Protein AF-A0A4X1V1P3-F1 (afdb_monomer_lite)

Sequence (297 aa):
MSPGDIMPCETSLDLVPSEHPASPPAGAPSKPRPARRPSGRRRLDPSGRPRPMGERRGGGGGGGEGRWSSGGVRPSPLPCKAGPPRHGPGALPGPAVPALPRHLHLRQEERHPLRAAHRGPAQSVAILLYLTRKYKVPDHWYPQDLQACAQVDEYLAWQHTTLRRNCLRALWHKVMLPVFMGELVSPETLGTTLAELDVTLQVLEDKFLQSKAFLAGPHISLADLVAITELMHPVGAGCQVFEGRPKLAAWRQRVEVAIGEVLFQEAHEVILKAKDSQPVDPTLKQKLLPKVLAMIQ

Radius of gyration: 33.38 Å; chains: 1; bounding box: 116×65×91 Å

Secondary structure (DSSP, 8-state):
-------------------PPPPPPP--PPPP--PPP----PPPPTT--PPP----------------------PPPPPPPPPPP-PPS--PPPP-PPP--TTTS--TTTHHHHHHS---THHHHHHHHHHHHHHT--GGGS-SSHHHHHHHHHHHHHGGGTHHHHHHHHHIIIIIIIIII-----HHHHHHHHHHHHHHHHHIIIIIITTSSBTTBSS--HHHHHHHHHHHHHHHTT--TTTT-HHHHHHHHHHHHHH-HHHHHHHHHHHHTGGGPPPPPHHHHHHHHHHHHHHH-

Organism: Sus scrofa (NCBI:txid9823)

Foldseek 3Di:
DDDDDDDDDDDDDDDDDDDDDDDDDDDDDDDDDDDDDPPPDDDDDPVPDDDDDDDDDDYDDDDDDDDDDDDDDDDDDDDDDDDDDDDDDDDDDDPDDPDPPPVPDDDPVRVVVVVVDDPDPVVVVVVQVVCCVPVVPDCQQQHPDPLLNVLLVVLVVVCPPALLLLLLLLLCLLFCQCAALVHHHDPVSNVVSVVSNVVSLVCQDVVQQNPALERSHPDDYNSRVVNLLSLLQNVLSVDPSCPVPPSVVNSNVRSCVNCDVVVVCVSSVCSVCRNVHHYDDPVVSVVCVVVSVVSND

Structure (mmCIF, N/CA/C/O backbone):
data_AF-A0A4X1V1P3-F1
#
_entry.id   AF-A0A4X1V1P3-F1
#
loop_
_atom_site.group_PDB
_atom_site.id
_atom_site.type_symbol
_atom_site.label_atom_id
_atom_site.label_alt_id
_atom_site.label_comp_id
_atom_site.label_asym_id
_atom_site.label_entity_id
_atom_site.label_seq_id
_atom_site.pdbx_PDB_ins_code
_atom_site.Cartn_x
_atom_site.Cartn_y
_atom_site.Cartn_z
_atom_site.occupancy
_atom_site.B_iso_or_equiv
_atom_site.auth_seq_id
_atom_site.auth_comp_id
_atom_site.auth_asym_id
_atom_site.auth_atom_id
_atom_site.pdbx_PDB_model_num
ATOM 1 N N . MET A 1 1 ? 54.448 -28.713 8.714 1.00 35.19 1 MET A N 1
ATOM 2 C CA . MET A 1 1 ? 55.174 -28.444 9.972 1.00 35.19 1 MET A CA 1
ATOM 3 C C . MET A 1 1 ? 54.778 -27.050 10.426 1.00 35.19 1 MET A C 1
ATOM 5 O O . MET A 1 1 ? 54.966 -26.128 9.647 1.00 35.19 1 MET A O 1
ATOM 9 N N . SER A 1 2 ? 54.209 -26.915 11.623 1.00 39.03 2 SER A N 1
ATOM 10 C CA . SER A 1 2 ? 54.288 -25.675 12.428 1.00 39.03 2 SER A CA 1
ATOM 11 C C . SER A 1 2 ? 55.650 -25.692 13.175 1.00 39.03 2 SER A C 1
ATOM 13 O O . SER A 1 2 ? 56.295 -26.749 13.113 1.00 39.03 2 SER A O 1
ATOM 15 N N . PRO A 1 3 ? 56.160 -24.614 13.815 1.00 48.06 3 PRO A N 1
ATOM 16 C CA . PRO A 1 3 ? 55.488 -23.672 14.736 1.00 48.06 3 PRO A CA 1
ATOM 17 C C . PRO A 1 3 ? 55.698 -22.178 14.352 1.00 48.06 3 PRO A C 1
ATOM 19 O O . PRO A 1 3 ? 56.321 -21.894 13.336 1.00 48.06 3 PRO A O 1
ATOM 22 N N . GLY A 1 4 ? 55.201 -21.180 15.095 1.00 32.66 4 GLY A N 1
ATOM 23 C CA . GLY A 1 4 ? 54.331 -21.238 16.279 1.00 32.66 4 GLY A CA 1
ATOM 24 C C . GLY A 1 4 ? 53.993 -19.867 16.879 1.00 32.66 4 GLY A C 1
ATOM 25 O O . GLY A 1 4 ? 54.418 -18.823 16.389 1.00 32.66 4 GLY A O 1
ATOM 26 N N . ASP A 1 5 ? 53.199 -19.933 17.940 1.00 38.44 5 ASP A N 1
ATOM 27 C CA . ASP A 1 5 ? 52.527 -18.866 18.684 1.00 38.44 5 ASP A CA 1
ATOM 28 C C . ASP A 1 5 ? 53.452 -17.992 19.553 1.00 38.44 5 ASP A C 1
ATOM 30 O O . ASP A 1 5 ? 54.395 -18.524 20.132 1.00 38.44 5 ASP A O 1
ATOM 34 N N . ILE A 1 6 ? 53.081 -16.715 19.773 1.00 34.25 6 ILE A N 1
ATOM 35 C CA . ILE A 1 6 ? 53.008 -16.084 21.116 1.00 34.25 6 ILE A CA 1
ATOM 36 C C . ILE A 1 6 ? 51.831 -15.081 21.153 1.00 34.25 6 ILE A C 1
ATOM 38 O O . ILE A 1 6 ? 51.685 -14.242 20.268 1.00 34.25 6 ILE A O 1
ATOM 42 N N . MET A 1 7 ? 51.040 -15.152 22.226 1.00 32.81 7 MET A N 1
ATOM 43 C CA . MET A 1 7 ? 50.017 -14.213 22.727 1.00 32.81 7 MET A CA 1
ATOM 44 C C . MET A 1 7 ? 50.000 -14.358 24.270 1.00 32.81 7 MET A C 1
ATOM 46 O O . MET A 1 7 ? 50.497 -15.383 24.747 1.00 32.81 7 MET A O 1
ATOM 50 N N . PRO A 1 8 ? 49.381 -13.466 25.075 1.00 47.53 8 PRO A N 1
ATOM 51 C CA . PRO A 1 8 ? 48.892 -12.104 24.825 1.00 47.53 8 PRO A CA 1
ATOM 52 C C . PRO A 1 8 ? 49.540 -11.099 25.823 1.00 47.53 8 PRO A C 1
ATOM 54 O O . PRO A 1 8 ? 50.598 -11.368 26.385 1.00 47.53 8 PRO A O 1
ATOM 57 N N . CYS A 1 9 ? 48.885 -9.965 26.105 1.00 27.64 9 CYS A N 1
ATOM 58 C CA . CYS A 1 9 ? 49.055 -9.227 27.364 1.00 27.64 9 CYS A CA 1
ATOM 59 C C . CYS A 1 9 ? 47.676 -8.760 27.873 1.00 27.64 9 CYS A C 1
ATOM 61 O O . CYS A 1 9 ? 46.845 -8.336 27.069 1.00 27.64 9 CYS A O 1
ATOM 63 N N . GLU A 1 10 ? 47.420 -8.875 29.177 1.00 31.86 10 GLU A N 1
ATOM 64 C CA . GLU A 1 10 ? 46.148 -8.508 29.821 1.00 31.86 10 GLU A CA 1
ATOM 65 C C . GLU A 1 10 ? 46.177 -7.091 30.409 1.00 31.86 10 GLU A C 1
ATOM 67 O O . GLU A 1 10 ? 47.216 -6.649 30.897 1.00 31.86 10 GLU A O 1
ATOM 72 N N . THR A 1 11 ? 45.003 -6.457 30.520 1.00 33.66 11 THR A N 1
ATOM 73 C CA . THR A 1 11 ? 44.747 -5.445 31.560 1.00 33.66 11 THR A CA 1
ATOM 74 C C . THR A 1 11 ? 43.336 -5.607 32.120 1.00 33.66 11 THR A C 1
ATOM 76 O O . THR A 1 11 ? 42.369 -5.667 31.364 1.00 33.66 11 THR A O 1
ATOM 79 N N . SER A 1 12 ? 43.233 -5.623 33.449 1.00 30.70 12 SER A N 1
ATOM 80 C CA . SER A 1 12 ? 41.985 -5.563 34.220 1.00 30.70 12 SER A CA 1
ATOM 81 C C . SER A 1 12 ? 41.931 -4.276 35.065 1.00 30.70 12 SER A C 1
ATOM 83 O O . SER A 1 12 ? 42.969 -3.665 35.311 1.00 30.70 12 SER A O 1
ATOM 85 N N . LEU A 1 13 ? 40.776 -3.824 35.563 1.00 30.91 13 LEU A N 1
ATOM 86 C CA . LEU A 1 13 ? 39.444 -4.456 35.514 1.00 30.91 13 LEU A CA 1
ATOM 87 C C . LEU A 1 13 ? 38.483 -3.578 34.651 1.00 30.91 13 LEU A C 1
ATOM 89 O O . LEU A 1 13 ? 38.854 -3.324 33.511 1.00 30.91 13 LEU A O 1
ATOM 93 N N . ASP A 1 14 ? 37.290 -3.078 34.991 1.00 30.56 14 ASP A N 1
ATOM 94 C CA . ASP A 1 14 ? 36.505 -3.104 36.228 1.00 30.56 14 ASP A CA 1
ATOM 95 C C . ASP A 1 14 ? 34.994 -3.265 35.959 1.00 30.56 14 ASP A C 1
ATOM 97 O O . ASP A 1 14 ? 34.517 -3.041 34.845 1.00 30.56 14 ASP A O 1
ATOM 101 N N . LEU A 1 15 ? 34.242 -3.673 36.983 1.00 32.78 15 LEU A N 1
ATOM 102 C CA . LEU A 1 15 ? 32.796 -3.903 36.948 1.00 32.78 15 LEU A CA 1
ATOM 103 C C . LEU A 1 15 ? 32.076 -2.916 37.873 1.00 32.78 15 LEU A C 1
ATOM 105 O O . LEU A 1 15 ? 32.376 -2.835 39.061 1.00 32.78 15 LEU A O 1
ATOM 109 N N . VAL A 1 16 ? 31.047 -2.236 37.359 1.00 36.06 16 VAL A N 1
ATOM 110 C CA . VAL A 1 16 ? 30.112 -1.438 38.172 1.00 36.06 16 VAL A CA 1
ATOM 111 C C . VAL A 1 16 ? 28.711 -2.071 38.087 1.00 36.06 16 VAL A C 1
ATOM 113 O O . VAL A 1 16 ? 28.270 -2.364 36.973 1.00 36.06 16 VAL A O 1
ATOM 116 N N . PRO A 1 17 ? 28.006 -2.337 39.211 1.00 38.22 17 PRO A N 1
ATOM 117 C CA . PRO A 1 17 ? 26.764 -3.118 39.190 1.00 38.22 17 PRO A CA 1
ATOM 118 C C . PRO A 1 17 ? 25.547 -2.400 38.590 1.00 38.22 17 PRO A C 1
ATOM 120 O O . PRO A 1 17 ? 25.455 -1.174 38.585 1.00 38.22 17 PRO A O 1
ATOM 123 N N . SER A 1 18 ? 24.563 -3.196 38.160 1.00 33.44 18 SER A N 1
ATOM 124 C CA . SER A 1 18 ? 23.235 -2.727 37.748 1.00 33.44 18 SER A CA 1
ATOM 125 C C . SER A 1 18 ? 22.277 -2.681 38.945 1.00 33.44 18 SER A C 1
ATOM 127 O O . SER A 1 18 ? 21.944 -3.723 39.508 1.00 33.44 18 SER A O 1
ATOM 129 N N . GLU A 1 19 ? 21.804 -1.487 39.302 1.00 36.47 19 GLU A N 1
ATOM 130 C CA . GLU A 1 19 ? 20.793 -1.261 40.346 1.00 36.47 19 GLU A CA 1
ATOM 131 C C . GLU A 1 19 ? 19.400 -1.088 39.711 1.00 36.47 19 GLU A C 1
ATOM 133 O O . GLU A 1 19 ? 19.124 -0.096 39.033 1.00 36.47 19 GLU A O 1
ATOM 138 N N . HIS A 1 20 ? 18.492 -2.041 39.945 1.00 40.16 20 HIS A N 1
ATOM 139 C CA . HIS A 1 20 ? 17.080 -1.906 39.570 1.00 40.16 20 HIS A CA 1
ATOM 140 C C . HIS A 1 20 ? 16.291 -1.178 40.677 1.00 40.16 20 HIS A C 1
ATOM 142 O O . HIS A 1 20 ? 16.248 -1.678 41.803 1.00 40.16 20 HIS A O 1
ATOM 148 N N .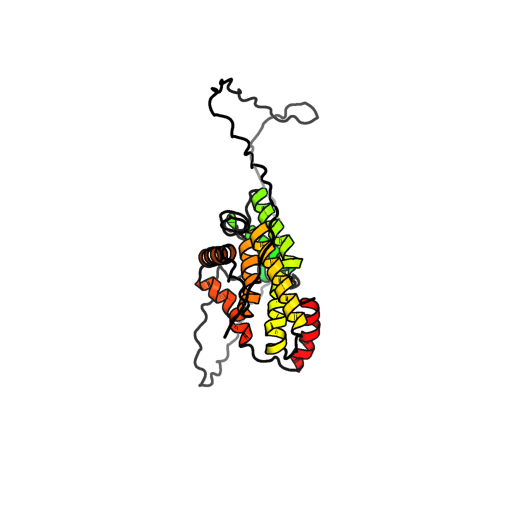 PRO A 1 21 ? 15.570 -0.074 40.390 1.00 42.53 21 PRO A N 1
ATOM 149 C CA . PRO A 1 21 ? 14.648 0.510 41.361 1.00 42.53 21 PRO A CA 1
ATOM 150 C C . PRO A 1 21 ? 13.458 -0.434 41.602 1.00 42.53 21 PRO A C 1
ATOM 152 O O . PRO A 1 21 ? 12.711 -0.773 40.681 1.00 42.53 21 PRO A O 1
ATOM 155 N N . ALA A 1 22 ? 13.283 -0.866 42.852 1.00 40.62 22 ALA A N 1
ATOM 156 C CA . ALA A 1 22 ? 12.237 -1.809 43.240 1.00 40.62 22 ALA A CA 1
ATOM 157 C C . ALA A 1 22 ? 10.816 -1.212 43.149 1.00 40.62 22 ALA A C 1
ATOM 159 O O . ALA A 1 22 ? 10.598 -0.016 43.347 1.00 40.62 22 ALA A O 1
ATOM 160 N N . SER A 1 23 ? 9.825 -2.073 42.898 1.00 40.12 23 SER A N 1
ATOM 161 C CA . SER A 1 23 ? 8.406 -1.687 42.914 1.00 40.12 23 SER A CA 1
ATOM 162 C C . SER A 1 23 ? 7.886 -1.514 44.353 1.00 40.12 23 SER A C 1
ATOM 164 O O . SER A 1 23 ? 8.212 -2.341 45.208 1.00 40.12 23 SER A O 1
ATOM 166 N N . PRO A 1 24 ? 7.050 -0.498 44.645 1.00 54.22 24 PRO A N 1
ATOM 167 C CA . PRO A 1 24 ? 6.480 -0.308 45.978 1.00 54.22 24 PRO A CA 1
ATOM 168 C C . PRO A 1 24 ? 5.422 -1.383 46.310 1.00 54.22 24 PRO A C 1
ATOM 170 O O . PRO A 1 24 ? 4.692 -1.823 45.417 1.00 54.22 24 PRO A O 1
ATOM 173 N N . PRO A 1 25 ? 5.293 -1.798 47.586 1.00 46.31 25 PRO A N 1
ATOM 174 C CA . PRO A 1 25 ? 4.357 -2.844 47.992 1.00 46.31 25 PRO A CA 1
ATOM 175 C C . PRO A 1 25 ? 2.894 -2.377 47.967 1.00 46.31 25 PRO A C 1
ATOM 177 O O . PRO A 1 25 ? 2.575 -1.217 48.235 1.00 46.31 25 PRO A O 1
ATOM 180 N N . ALA A 1 26 ? 1.982 -3.312 47.698 1.00 35.84 26 ALA A N 1
ATOM 181 C CA . ALA A 1 26 ? 0.543 -3.072 47.740 1.00 35.84 26 ALA A CA 1
ATOM 182 C C . ALA A 1 26 ? -0.016 -3.169 49.173 1.00 35.84 26 ALA A C 1
ATOM 184 O O . ALA A 1 26 ? 0.352 -4.075 49.918 1.00 35.84 26 ALA A O 1
ATOM 185 N N . GLY A 1 27 ? -0.975 -2.300 49.526 1.00 37.22 27 GLY A N 1
ATOM 186 C CA . GLY A 1 27 ? -1.812 -2.485 50.721 1.00 37.22 27 GLY A CA 1
ATOM 187 C C . GLY A 1 27 ? -2.077 -1.236 51.565 1.00 37.22 27 GLY A C 1
ATOM 188 O O . GLY A 1 27 ? -1.525 -1.093 52.650 1.00 37.22 27 GLY A O 1
ATOM 189 N N . ALA A 1 28 ? -3.006 -0.378 51.133 1.00 38.41 28 ALA A N 1
ATOM 190 C CA . ALA A 1 28 ? -3.664 0.598 52.008 1.00 38.41 28 ALA A CA 1
ATOM 191 C C . ALA A 1 28 ? -5.157 0.715 51.628 1.00 38.41 28 ALA A C 1
ATOM 193 O O . ALA A 1 28 ? -5.461 0.866 50.442 1.00 38.41 28 ALA A O 1
ATOM 194 N N . PRO A 1 29 ? -6.109 0.615 52.579 1.00 42.75 29 PRO A N 1
ATOM 195 C CA . PRO A 1 29 ? -7.529 0.493 52.253 1.00 42.75 29 PRO A CA 1
ATOM 196 C C . PRO A 1 29 ? -8.168 1.822 51.826 1.00 42.75 29 PRO A C 1
ATOM 198 O O . PRO A 1 29 ? -8.029 2.858 52.482 1.00 42.75 29 PRO A O 1
ATOM 201 N N . SER A 1 30 ? -8.943 1.775 50.744 1.00 39.75 30 SER A N 1
ATOM 202 C CA . SER A 1 30 ? -9.689 2.907 50.196 1.00 39.75 30 SER A CA 1
ATOM 203 C C . SER A 1 30 ? -10.882 3.293 51.084 1.00 39.75 30 SER A C 1
ATOM 205 O O . SER A 1 30 ? -11.830 2.530 51.261 1.00 39.75 30 SER A O 1
ATOM 207 N N . LYS A 1 31 ? -10.870 4.516 51.635 1.00 41.12 31 LYS A N 1
ATOM 208 C CA . LYS A 1 31 ? -11.998 5.065 52.413 1.00 41.12 31 LYS A CA 1
ATOM 209 C C . LYS A 1 31 ? -13.109 5.577 51.476 1.00 41.12 31 LYS A C 1
ATOM 211 O O . LYS A 1 31 ? -12.854 6.520 50.726 1.00 41.12 31 LYS A O 1
ATOM 216 N N . PRO A 1 32 ? -14.345 5.042 51.526 1.00 40.59 32 PRO A N 1
ATOM 217 C CA . PRO A 1 32 ? -15.434 5.490 50.658 1.00 40.59 32 PRO A CA 1
ATOM 218 C C . PRO A 1 32 ? -16.122 6.754 51.199 1.00 40.59 32 PRO A C 1
ATOM 220 O O . PRO A 1 32 ? -16.513 6.808 52.365 1.00 40.59 32 PRO A O 1
ATOM 223 N N . ARG A 1 33 ? -16.325 7.770 50.346 1.00 33.09 33 ARG A N 1
ATOM 224 C CA . ARG A 1 33 ? -17.165 8.955 50.625 1.00 33.09 33 ARG A CA 1
ATOM 225 C C . ARG A 1 33 ? -17.448 9.759 49.343 1.00 33.09 33 ARG A C 1
ATOM 227 O O . ARG A 1 33 ? -16.542 9.927 48.536 1.00 33.09 33 ARG A O 1
ATOM 234 N N . PRO A 1 34 ? -18.620 10.403 49.225 1.00 37.47 34 PRO A N 1
ATOM 235 C CA . PRO A 1 34 ? -19.955 9.817 49.333 1.00 37.47 34 PRO A CA 1
ATOM 236 C C . PRO A 1 34 ? -20.733 9.969 48.004 1.00 37.47 34 PRO A C 1
ATOM 238 O O . PRO A 1 34 ? -20.299 10.666 47.087 1.00 37.47 34 PRO A O 1
ATOM 241 N N . ALA A 1 35 ? -21.909 9.345 47.891 1.00 36.28 35 ALA A N 1
ATOM 242 C CA . ALA A 1 35 ? -22.717 9.393 46.668 1.00 36.28 35 ALA A CA 1
ATOM 243 C C . ALA A 1 35 ? -23.105 10.832 46.259 1.00 36.28 35 ALA A C 1
ATOM 245 O O . ALA A 1 35 ? -23.747 11.563 47.020 1.00 36.28 35 ALA A O 1
ATOM 246 N N . ARG A 1 36 ? -22.765 11.236 45.026 1.00 34.09 36 ARG A N 1
ATOM 247 C CA . ARG A 1 36 ? -23.236 12.503 44.444 1.00 34.09 36 ARG A CA 1
ATOM 248 C C . ARG A 1 36 ? -24.731 12.410 44.126 1.00 34.09 36 ARG A C 1
ATOM 250 O O . ARG A 1 36 ? -25.136 11.636 43.264 1.00 34.09 36 ARG A O 1
ATOM 257 N N . ARG A 1 37 ? -25.542 13.251 44.778 1.00 35.09 37 ARG A N 1
ATOM 258 C CA . ARG A 1 37 ? -26.946 13.482 44.393 1.00 35.09 37 ARG A CA 1
ATOM 259 C C . ARG A 1 37 ? -27.033 14.020 42.949 1.00 35.09 37 ARG A C 1
ATOM 261 O O . ARG A 1 37 ? -26.149 14.783 42.551 1.00 35.09 37 ARG A O 1
ATOM 268 N N . PRO A 1 38 ? -28.096 13.701 42.186 1.00 33.38 38 PRO A N 1
ATOM 269 C CA . PRO A 1 38 ? -28.266 14.179 40.815 1.00 33.38 38 PRO A CA 1
ATOM 270 C C . PRO A 1 38 ? -28.576 15.685 40.777 1.00 33.38 38 PRO A C 1
ATOM 272 O O . PRO A 1 38 ? -29.718 16.116 40.937 1.00 33.38 38 PRO A O 1
ATOM 275 N N . SER A 1 39 ? -27.555 16.511 40.548 1.00 38.19 39 SER A N 1
ATOM 276 C CA . SER A 1 39 ? -27.691 17.963 40.395 1.00 38.19 39 SER A CA 1
ATOM 277 C C . SER A 1 39 ? -28.115 18.339 38.970 1.00 38.19 39 SER A C 1
ATOM 279 O O . SER A 1 39 ? -27.301 18.727 38.133 1.00 38.19 39 SER A O 1
ATOM 281 N N . GLY A 1 40 ? -29.419 18.242 38.696 1.00 37.81 40 GLY A N 1
ATOM 282 C CA . GLY A 1 40 ? -30.033 18.580 37.407 1.00 37.81 40 GLY A CA 1
ATOM 283 C C . GLY A 1 40 ? -29.921 20.062 37.017 1.00 37.81 40 GLY A C 1
ATOM 284 O O . GLY A 1 40 ? -30.901 20.803 37.078 1.00 37.81 40 GLY A O 1
ATOM 285 N N . ARG A 1 41 ? -28.740 20.505 36.572 1.00 39.19 41 ARG A N 1
ATOM 286 C CA . ARG A 1 41 ? -28.529 21.839 35.992 1.00 39.19 41 ARG A CA 1
ATOM 287 C C . ARG A 1 41 ? -29.028 21.884 34.547 1.00 39.19 41 ARG A C 1
ATOM 289 O O . ARG A 1 41 ? -28.301 21.545 33.615 1.00 39.19 41 ARG A O 1
ATOM 296 N N . ARG A 1 42 ? -30.258 22.371 34.355 1.00 41.53 42 ARG A N 1
ATOM 297 C CA . ARG A 1 42 ? -30.706 22.879 33.048 1.00 41.53 42 ARG A CA 1
ATOM 298 C C . ARG A 1 42 ? -29.773 24.025 32.635 1.00 41.53 42 ARG A C 1
ATOM 300 O O . ARG A 1 42 ? -29.491 24.899 33.453 1.00 41.53 42 ARG A O 1
ATOM 307 N N . ARG A 1 43 ? -29.289 24.027 31.389 1.00 39.47 43 ARG A N 1
ATOM 308 C CA . ARG A 1 43 ? -28.540 25.173 30.847 1.00 39.47 43 ARG A CA 1
ATOM 309 C C . ARG A 1 43 ? -29.504 26.352 30.701 1.00 39.47 43 ARG A C 1
ATOM 311 O O . ARG A 1 43 ? -30.567 26.190 30.105 1.00 39.47 43 ARG A O 1
ATOM 318 N N . LEU A 1 44 ? -29.137 27.500 31.262 1.00 39.84 44 LEU A N 1
ATOM 319 C CA . LEU A 1 44 ? -29.851 28.756 31.058 1.00 39.84 44 LEU A CA 1
ATOM 320 C C . LEU A 1 44 ? -29.249 29.511 29.870 1.00 39.84 44 LEU A C 1
ATOM 322 O O . LEU A 1 44 ? -28.058 29.414 29.583 1.00 39.84 44 LEU A O 1
ATOM 326 N N . ASP A 1 45 ? -30.123 30.242 29.196 1.00 48.03 45 ASP A N 1
ATOM 327 C CA . ASP A 1 45 ? -29.828 31.217 28.152 1.00 48.03 45 ASP A CA 1
ATOM 328 C C . ASP A 1 45 ? -29.179 32.469 28.796 1.00 48.03 45 ASP A C 1
ATOM 330 O O . ASP A 1 45 ? -29.568 32.805 29.922 1.00 48.03 45 ASP A O 1
ATOM 334 N N . PRO A 1 46 ? -28.215 33.170 28.159 1.00 43.28 46 PRO A N 1
ATOM 335 C CA . PRO A 1 46 ? -27.534 34.338 28.747 1.00 43.28 46 PRO A CA 1
ATOM 336 C C . PRO A 1 46 ? -28.457 35.509 29.146 1.00 43.28 46 PRO A C 1
ATOM 338 O O . PRO A 1 46 ? -28.014 36.426 29.830 1.00 43.28 46 PRO A O 1
ATOM 341 N N . SER A 1 47 ? -29.740 35.465 28.775 1.00 62.53 47 SER A N 1
ATOM 342 C CA . SER A 1 47 ? -30.796 36.396 29.203 1.00 62.53 47 SER A CA 1
ATOM 343 C C . SER A 1 47 ? -31.491 36.043 30.540 1.00 62.53 47 SER A C 1
ATOM 345 O O . SER A 1 47 ? -32.334 36.802 31.021 1.00 62.53 47 SER A O 1
ATOM 347 N N . GLY A 1 48 ? -31.156 34.909 31.170 1.00 48.84 48 GLY A N 1
ATOM 348 C CA . GLY A 1 48 ? -31.474 34.630 32.580 1.00 48.84 48 GLY A CA 1
ATOM 349 C C . GLY A 1 48 ? -32.929 34.278 32.933 1.00 48.84 48 GLY A C 1
ATOM 350 O O . GLY A 1 48 ? -33.256 34.232 34.118 1.00 48.84 48 GLY A O 1
ATOM 351 N N . ARG A 1 49 ? -33.814 34.004 31.960 1.00 48.56 49 ARG A N 1
ATOM 352 C CA . ARG A 1 49 ? -35.225 33.626 32.213 1.00 48.56 49 ARG A CA 1
ATOM 353 C C . ARG A 1 49 ? -35.536 32.156 31.865 1.00 48.56 49 ARG A C 1
ATOM 355 O O . ARG A 1 49 ? -34.966 31.628 30.908 1.00 48.56 49 ARG A O 1
ATOM 362 N N . PRO A 1 50 ? -36.453 31.474 32.586 1.00 39.47 50 PRO A N 1
ATOM 363 C CA . PRO A 1 50 ? -36.922 30.139 32.206 1.00 39.47 50 PRO A CA 1
ATOM 364 C C . PRO A 1 50 ? -37.754 30.176 30.916 1.00 39.47 50 PRO A C 1
ATOM 366 O O . PRO A 1 50 ? -38.604 31.051 30.754 1.00 39.47 50 PRO A O 1
ATOM 369 N N . ARG A 1 51 ? -37.569 29.195 30.022 1.00 36.62 51 ARG A N 1
ATOM 370 C CA . ARG A 1 51 ? -38.463 28.990 28.866 1.00 36.62 51 ARG A CA 1
ATOM 371 C C . ARG A 1 51 ? -39.698 28.170 29.293 1.00 36.62 51 ARG A C 1
ATOM 373 O O . ARG A 1 51 ? -39.505 27.149 29.959 1.00 36.62 51 ARG A O 1
ATOM 380 N N . PRO A 1 52 ? -40.933 28.568 28.927 1.00 42.59 52 PRO A N 1
ATOM 381 C CA . PRO A 1 52 ? -42.136 27.776 29.189 1.00 42.59 52 PRO A CA 1
ATOM 382 C C . PRO A 1 52 ? -42.176 26.499 28.330 1.00 42.59 52 PRO A C 1
ATOM 384 O O . PRO A 1 52 ? -41.475 26.392 27.323 1.00 42.59 52 PRO A O 1
ATOM 387 N N . MET A 1 53 ? -43.006 25.531 28.730 1.00 35.31 53 MET A N 1
ATOM 388 C CA . MET A 1 53 ? -43.230 24.271 28.012 1.00 35.31 53 MET A CA 1
ATOM 389 C C . MET A 1 53 ? -44.699 24.169 27.582 1.00 35.31 53 MET A C 1
ATOM 391 O O . MET A 1 53 ? -45.587 24.262 28.420 1.00 35.31 53 MET A O 1
ATOM 395 N N . GLY A 1 54 ? -44.924 23.943 26.288 1.00 33.31 54 GLY A N 1
ATOM 396 C CA . GLY A 1 54 ? -46.231 23.782 25.646 1.00 33.31 54 GLY A CA 1
ATOM 397 C C . GLY A 1 54 ? -46.098 24.047 24.137 1.00 33.31 54 GLY A C 1
ATOM 398 O O . GLY A 1 54 ? -45.158 24.720 23.724 1.00 33.31 54 GLY A O 1
ATOM 399 N N . GLU A 1 55 ? -46.946 23.522 23.256 1.00 32.91 55 GLU A N 1
ATOM 400 C CA . GLU A 1 55 ? -47.985 22.501 23.447 1.00 32.91 55 GLU A CA 1
ATOM 401 C C . GLU A 1 55 ? -48.283 21.816 22.092 1.00 32.91 55 GLU A C 1
ATOM 403 O O . GLU A 1 55 ? -47.875 22.313 21.041 1.00 32.91 55 GLU A O 1
ATOM 408 N N . ARG A 1 56 ? -48.984 20.672 22.077 1.00 37.78 56 ARG A N 1
ATOM 409 C CA . ARG A 1 56 ? -49.418 20.017 20.824 1.00 37.78 56 ARG A CA 1
ATOM 410 C C . ARG A 1 56 ? -50.821 20.481 20.421 1.00 37.78 56 ARG A C 1
ATOM 412 O O . ARG A 1 56 ? -51.773 20.122 21.102 1.00 37.78 56 ARG A O 1
ATOM 419 N N . ARG A 1 57 ? -50.952 21.128 19.258 1.00 32.53 57 ARG A N 1
ATOM 420 C CA . ARG A 1 57 ? -52.169 21.251 18.415 1.00 32.53 57 ARG A CA 1
ATOM 421 C C . ARG A 1 57 ? -51.732 21.617 16.980 1.00 32.53 57 ARG A C 1
ATOM 423 O O . ARG A 1 57 ? -50.665 22.193 16.819 1.00 32.53 57 ARG A O 1
ATOM 430 N N . GLY A 1 58 ? -52.466 21.305 15.909 1.00 28.86 58 GLY A N 1
ATOM 431 C CA . GLY A 1 58 ? -53.677 20.478 15.815 1.00 28.86 58 GLY A CA 1
ATOM 432 C C . GLY A 1 58 ? -54.747 21.102 14.910 1.00 28.86 58 GLY A C 1
ATOM 433 O O . GLY A 1 58 ? -55.508 21.935 15.387 1.00 28.86 58 GLY A O 1
ATOM 434 N N . GLY A 1 59 ? -54.831 20.656 13.649 1.00 28.16 59 GLY A N 1
ATOM 435 C CA . GLY A 1 59 ? -55.758 21.179 12.626 1.00 28.16 59 GLY A CA 1
ATOM 436 C C . GLY A 1 59 ? -55.231 22.421 11.879 1.00 28.16 59 GLY A C 1
ATOM 437 O O . GLY A 1 59 ? -54.302 23.068 12.350 1.00 28.16 59 GLY A O 1
ATOM 438 N N . GLY A 1 60 ? -55.759 22.777 10.701 1.00 26.77 60 GLY A N 1
ATOM 439 C CA . GLY A 1 60 ? -56.733 22.047 9.873 1.00 26.77 60 GLY A CA 1
ATOM 440 C C . GLY A 1 60 ? -57.386 22.928 8.790 1.00 26.77 60 GLY A C 1
ATOM 441 O O . GLY A 1 60 ? -57.701 24.080 9.059 1.00 26.77 60 GLY A O 1
ATOM 442 N N . GLY A 1 61 ? -57.627 22.367 7.595 1.00 27.30 61 GLY A N 1
ATOM 443 C CA . GLY A 1 61 ? -58.269 23.049 6.452 1.00 27.30 61 GLY A CA 1
ATOM 444 C C . GLY A 1 61 ? -57.354 24.015 5.666 1.00 27.30 61 GLY A C 1
ATOM 445 O O . GLY A 1 61 ? -56.334 24.458 6.178 1.00 27.30 61 GLY A O 1
ATOM 446 N N . GLY A 1 62 ? -57.649 24.351 4.403 1.00 27.58 62 GLY A N 1
ATOM 447 C CA . GLY A 1 62 ? -58.643 23.742 3.505 1.00 27.58 62 GLY A CA 1
ATOM 448 C C . GLY A 1 62 ? -59.008 24.604 2.281 1.00 27.58 62 GLY A C 1
ATOM 449 O O . GLY A 1 62 ? -59.136 25.814 2.409 1.00 27.58 62 GLY A O 1
ATOM 450 N N . GLY A 1 63 ? -59.267 23.954 1.137 1.00 26.70 63 GLY A N 1
ATOM 451 C CA . GLY A 1 63 ? -60.018 24.516 -0.004 1.00 26.70 63 GLY A CA 1
ATOM 452 C C . GLY A 1 63 ? -59.256 25.416 -0.993 1.00 26.70 63 GLY A C 1
ATOM 453 O O . GLY A 1 63 ? -58.269 26.053 -0.642 1.00 26.70 63 GLY A O 1
ATOM 454 N N . GLY A 1 64 ? -59.747 25.470 -2.240 1.00 29.33 64 GLY A N 1
ATOM 455 C CA . GLY A 1 64 ? -59.251 26.358 -3.305 1.00 29.33 64 GLY A CA 1
ATOM 456 C C . GLY A 1 64 ? -59.039 25.650 -4.649 1.00 29.33 64 GLY A C 1
ATOM 457 O O . GLY A 1 64 ? -57.949 25.158 -4.927 1.00 29.33 64 GLY A O 1
ATOM 458 N N . GLU A 1 65 ? -60.073 25.588 -5.492 1.00 29.30 65 GLU A N 1
ATOM 459 C CA . GLU A 1 65 ? -59.973 25.030 -6.851 1.00 29.30 65 GLU A CA 1
ATOM 460 C C . GLU A 1 65 ? -59.355 26.020 -7.855 1.00 29.30 65 GLU A C 1
ATOM 462 O O . GLU A 1 65 ? -59.484 27.234 -7.719 1.00 29.30 65 GLU A O 1
ATOM 467 N N . GLY A 1 66 ? -58.727 25.491 -8.912 1.00 29.41 66 GLY A N 1
ATOM 468 C CA . GLY A 1 66 ? -58.057 26.277 -9.957 1.00 29.41 66 GLY A CA 1
ATOM 469 C C . GLY A 1 66 ? -58.071 25.588 -11.324 1.00 29.41 66 GLY A C 1
ATOM 470 O O . GLY A 1 66 ? -57.022 25.351 -11.918 1.00 29.41 66 GLY A O 1
ATOM 471 N N . ARG A 1 67 ? -59.257 25.203 -11.812 1.00 28.39 67 ARG A N 1
ATOM 472 C CA . ARG A 1 67 ? -59.422 24.499 -13.095 1.00 28.39 67 ARG A CA 1
ATOM 473 C C . ARG A 1 67 ? -59.107 25.410 -14.286 1.00 28.39 67 ARG A C 1
ATOM 475 O O . ARG A 1 67 ? -59.867 26.329 -14.567 1.00 28.39 67 ARG A O 1
ATOM 482 N N . TRP A 1 68 ? -58.111 25.027 -15.081 1.00 29.19 68 TRP A N 1
ATOM 483 C CA . TRP A 1 68 ? -58.061 25.327 -16.516 1.00 29.19 68 TRP A CA 1
ATOM 484 C C . TRP A 1 68 ? -57.864 24.030 -17.299 1.00 29.19 68 TRP A C 1
ATOM 486 O O . TRP A 1 68 ? -57.180 23.112 -16.847 1.00 29.19 68 TRP A O 1
ATOM 496 N N . SER A 1 69 ? -58.519 23.913 -18.452 1.00 29.27 69 SER A N 1
ATOM 497 C CA . SER A 1 69 ? -58.487 22.705 -19.279 1.00 29.27 69 SER A CA 1
ATOM 498 C C . SER A 1 69 ? -58.401 23.078 -20.752 1.00 29.27 69 SER A C 1
ATOM 500 O O . SER A 1 69 ? -59.280 23.756 -21.274 1.00 29.27 69 SER A O 1
ATOM 502 N N . SER A 1 70 ? -57.371 22.585 -21.430 1.00 32.84 70 SER A N 1
ATOM 503 C CA . SER A 1 70 ? -57.262 22.572 -22.887 1.00 32.84 70 SER A CA 1
ATOM 504 C C . SER A 1 70 ? -56.546 21.285 -23.306 1.00 32.84 70 SER A C 1
ATOM 506 O O . SER A 1 70 ? -55.564 20.869 -22.692 1.00 32.84 70 SER A O 1
ATOM 508 N N . GLY A 1 71 ? -57.123 20.575 -24.278 1.00 29.19 71 GLY A N 1
ATOM 509 C CA . GLY A 1 71 ? -56.709 19.217 -24.633 1.00 29.19 71 GLY A CA 1
ATOM 510 C C . GLY A 1 71 ? -55.513 19.168 -25.584 1.00 29.19 71 GLY A C 1
ATOM 511 O O . GLY A 1 71 ? -55.306 20.068 -26.392 1.00 29.19 71 GLY A O 1
ATOM 512 N N . GLY A 1 72 ? -54.762 18.066 -25.531 1.00 29.39 72 GLY A N 1
ATOM 513 C CA . GLY A 1 72 ? -53.651 17.792 -26.442 1.00 29.39 72 GLY A CA 1
ATOM 514 C C . GLY A 1 72 ? -53.362 16.297 -26.523 1.00 29.39 72 GLY A C 1
ATOM 515 O O . GLY A 1 72 ? -52.514 15.787 -25.793 1.00 29.39 72 GLY A O 1
ATOM 516 N N . VAL A 1 73 ? -54.085 15.587 -27.393 1.00 35.94 73 VAL A N 1
ATOM 517 C CA . VAL A 1 73 ? -53.885 14.147 -27.621 1.00 35.94 73 VAL A CA 1
ATOM 518 C C . VAL A 1 73 ? -52.478 13.910 -28.177 1.00 35.94 73 VAL A C 1
ATOM 520 O O . VAL A 1 73 ? -52.099 14.504 -29.185 1.00 35.94 73 VAL A O 1
ATOM 523 N N . ARG A 1 74 ? -51.706 13.018 -27.545 1.00 34.28 74 ARG A N 1
ATOM 524 C CA . ARG A 1 74 ? -50.431 12.512 -28.076 1.00 34.28 74 ARG A CA 1
ATOM 525 C C . ARG A 1 74 ? -50.562 11.014 -28.380 1.00 34.28 74 ARG A C 1
ATOM 527 O O . ARG A 1 74 ? -51.084 10.293 -27.531 1.00 34.28 74 ARG A O 1
ATOM 534 N N . PRO A 1 75 ? -50.125 10.541 -29.560 1.00 36.91 75 PRO A N 1
ATOM 535 C CA . PRO A 1 75 ? -50.295 9.148 -29.961 1.00 36.91 75 PRO A CA 1
ATOM 536 C C . PRO A 1 75 ? -49.309 8.210 -29.253 1.00 36.91 75 PRO A C 1
ATOM 538 O O . PRO A 1 75 ? -48.166 8.578 -28.972 1.00 36.91 75 PRO A O 1
ATOM 541 N N . SER A 1 76 ? -49.743 6.971 -29.022 1.00 35.91 76 SER A N 1
ATOM 542 C CA . SER A 1 76 ? -48.892 5.877 -28.543 1.00 35.91 76 SER A CA 1
ATOM 543 C C . SER A 1 76 ? -47.833 5.489 -29.591 1.00 35.91 76 SER A C 1
ATOM 545 O O . SER A 1 76 ? -48.135 5.500 -30.787 1.00 35.91 76 SER A O 1
ATOM 547 N N . PRO A 1 77 ? -46.606 5.109 -29.185 1.00 38.25 77 PRO A N 1
ATOM 548 C CA . PRO A 1 77 ? -45.551 4.729 -30.121 1.00 38.25 77 PRO A CA 1
ATOM 549 C C . PRO A 1 77 ? -45.814 3.362 -30.774 1.00 38.25 77 PRO A C 1
ATOM 551 O O . PRO A 1 77 ? -46.205 2.402 -30.110 1.00 38.25 77 PRO A O 1
ATOM 554 N N . LEU A 1 78 ? -45.539 3.266 -32.077 1.00 39.41 78 LEU A N 1
ATOM 555 C CA . LEU A 1 78 ? -45.539 2.003 -32.822 1.00 39.41 78 LEU A CA 1
ATOM 556 C C . LEU A 1 78 ? -44.305 1.147 -32.461 1.00 39.41 78 LEU A C 1
ATOM 558 O O . LEU A 1 78 ? -43.231 1.701 -32.214 1.00 39.41 78 LEU A O 1
ATOM 562 N N . PRO A 1 79 ? -44.410 -0.196 -32.468 1.00 37.53 79 PRO A N 1
ATOM 563 C CA . PRO A 1 79 ? -43.286 -1.072 -32.155 1.00 37.53 79 PRO A CA 1
ATOM 564 C C . PRO A 1 79 ? -42.282 -1.151 -33.317 1.00 37.53 79 PRO A C 1
ATOM 566 O O . PRO A 1 79 ? -42.601 -1.626 -34.409 1.00 37.53 79 PRO A O 1
ATOM 569 N N . CYS A 1 80 ? -41.035 -0.748 -33.068 1.00 33.31 80 CYS A N 1
ATOM 570 C CA . CYS A 1 80 ? -39.932 -0.967 -34.002 1.00 33.31 80 CYS A CA 1
ATOM 571 C C . CYS A 1 80 ? -39.654 -2.472 -34.159 1.00 33.31 80 CYS A C 1
ATOM 573 O O . CYS A 1 80 ? -39.324 -3.153 -33.188 1.00 33.31 80 CYS A O 1
ATOM 575 N N . LYS A 1 81 ? -39.751 -2.994 -35.388 1.00 35.34 81 LYS A N 1
ATOM 576 C CA . LYS A 1 81 ? -39.410 -4.392 -35.694 1.00 35.34 81 LYS A CA 1
ATOM 577 C C . LYS A 1 81 ? -37.904 -4.617 -35.532 1.00 35.34 81 LYS A C 1
ATOM 579 O O . LYS A 1 81 ? -37.114 -4.005 -36.247 1.00 35.34 81 LYS A O 1
ATOM 584 N N . ALA A 1 82 ? -37.512 -5.530 -34.647 1.00 35.88 82 ALA A N 1
ATOM 585 C CA . ALA A 1 82 ? -36.142 -6.029 -34.595 1.00 35.88 82 ALA A CA 1
ATOM 586 C C . ALA A 1 82 ? -35.870 -6.953 -35.796 1.00 35.88 82 ALA A C 1
ATOM 588 O O . ALA A 1 82 ? -36.655 -7.860 -36.076 1.00 35.88 82 ALA A O 1
ATOM 589 N N . GLY A 1 83 ? -34.758 -6.730 -36.502 1.00 38.09 83 GLY A N 1
ATOM 590 C CA . GLY A 1 83 ? -34.241 -7.683 -37.487 1.00 38.09 83 GLY A CA 1
ATOM 591 C C . GLY A 1 83 ? -33.526 -8.860 -36.803 1.00 38.09 83 GLY A C 1
ATOM 592 O O . GLY A 1 83 ? -33.004 -8.685 -35.700 1.00 38.09 83 GLY A O 1
ATOM 593 N N . PRO A 1 84 ? -33.479 -10.052 -37.424 1.00 38.56 84 PRO A N 1
ATOM 594 C CA . PRO A 1 84 ? -32.822 -11.215 -36.832 1.00 38.56 84 PRO A CA 1
ATOM 595 C C . PRO A 1 84 ? -31.289 -11.049 -36.797 1.00 38.56 84 PRO A C 1
ATOM 597 O O . PRO A 1 84 ? -30.705 -10.566 -37.774 1.00 38.56 84 PRO A O 1
ATOM 600 N N . PRO A 1 85 ? -30.606 -11.474 -35.717 1.00 39.66 85 PRO A N 1
ATOM 601 C CA . PRO A 1 85 ? -29.150 -11.437 -35.645 1.00 39.66 85 PRO A CA 1
ATOM 602 C C . PRO A 1 85 ? -28.525 -12.480 -36.583 1.00 39.66 85 PRO A C 1
ATOM 604 O O . PRO A 1 85 ? -28.869 -13.662 -36.549 1.00 39.66 85 PRO A O 1
ATOM 607 N N . ARG A 1 86 ? -27.556 -12.056 -37.404 1.00 36.03 86 ARG A N 1
ATOM 608 C CA . ARG A 1 86 ? -26.733 -12.968 -38.212 1.00 36.03 86 ARG A CA 1
ATOM 609 C C . ARG A 1 86 ? -25.674 -13.634 -37.330 1.00 36.03 86 ARG A C 1
ATOM 611 O O . ARG A 1 86 ? -24.597 -13.077 -37.140 1.00 36.03 86 ARG A O 1
ATOM 618 N N . HIS A 1 87 ? -25.965 -14.827 -36.820 1.00 37.97 87 HIS A N 1
ATOM 619 C CA . HIS A 1 87 ? -24.953 -15.673 -36.187 1.00 37.97 87 HIS A CA 1
ATOM 620 C C . HIS A 1 87 ? -24.160 -16.445 -37.249 1.00 37.97 87 HIS A C 1
ATOM 622 O O . HIS A 1 87 ? -24.724 -17.256 -37.980 1.00 37.97 87 HIS A O 1
ATOM 628 N N . GLY A 1 88 ? -22.848 -16.209 -37.314 1.00 31.00 88 GLY A N 1
ATOM 629 C CA . GLY A 1 88 ? -21.911 -17.150 -37.929 1.00 31.00 88 GLY A CA 1
ATOM 630 C C . GLY A 1 88 ? -21.537 -18.255 -36.925 1.00 31.00 88 GLY A C 1
ATOM 631 O O . GLY A 1 88 ? -21.440 -17.961 -35.730 1.00 31.00 88 GLY A O 1
ATOM 632 N N . PRO A 1 89 ? -21.338 -19.511 -37.359 1.00 36.91 89 PRO A N 1
ATOM 633 C CA . PRO A 1 89 ? -20.889 -20.586 -36.477 1.00 36.91 89 PRO A CA 1
ATOM 634 C C . PRO A 1 89 ? -19.389 -20.451 -36.163 1.00 36.91 89 PRO A C 1
ATOM 636 O O . PRO A 1 89 ? -18.619 -20.040 -37.027 1.00 36.91 89 PRO A O 1
ATOM 639 N N . GLY A 1 90 ? -18.961 -20.848 -34.956 1.00 42.03 90 GLY A N 1
ATOM 640 C CA . GLY A 1 90 ? -17.532 -21.052 -34.652 1.00 42.03 90 GLY A CA 1
ATOM 641 C C . GLY A 1 90 ? -16.957 -20.392 -33.392 1.00 42.03 90 GLY A C 1
ATOM 642 O O . GLY A 1 90 ? -15.762 -20.533 -33.158 1.00 42.03 90 GLY A O 1
ATOM 643 N N . ALA A 1 91 ? -17.752 -19.708 -32.564 1.00 34.72 91 ALA A N 1
ATOM 644 C CA . ALA A 1 91 ? -17.289 -19.179 -31.275 1.00 34.72 91 ALA A CA 1
ATOM 645 C C . ALA A 1 91 ? -17.841 -20.010 -30.103 1.00 34.72 91 ALA A C 1
ATOM 647 O O . ALA A 1 91 ? -19.036 -19.954 -29.809 1.00 34.72 91 ALA A O 1
ATOM 648 N N . LEU A 1 92 ? -16.972 -20.766 -29.424 1.00 37.62 92 LEU A N 1
ATOM 649 C CA . LEU A 1 92 ? -17.302 -21.381 -28.135 1.00 37.62 92 LEU A CA 1
ATOM 650 C C . LEU A 1 92 ? -17.428 -20.278 -27.068 1.00 37.62 92 LEU A C 1
ATOM 652 O O . LEU A 1 92 ? -16.540 -19.425 -26.986 1.00 37.62 92 LEU A O 1
ATOM 656 N N . PRO A 1 93 ? -18.485 -20.267 -26.235 1.00 38.12 93 PRO A N 1
ATOM 657 C CA . PRO A 1 93 ? -18.563 -19.335 -25.121 1.00 38.12 93 PRO A CA 1
ATOM 658 C C . PRO A 1 93 ? -17.501 -19.695 -24.076 1.00 38.12 93 PRO A C 1
ATOM 660 O O . PRO A 1 93 ? -17.490 -20.807 -23.546 1.00 38.12 93 PRO A O 1
ATOM 663 N N . GLY A 1 94 ? -16.618 -18.744 -23.763 1.00 40.59 94 GLY A N 1
ATOM 664 C CA . GLY A 1 94 ? -15.746 -18.845 -22.592 1.00 40.59 94 GLY A CA 1
ATOM 665 C C . GLY A 1 94 ? -16.561 -18.905 -21.289 1.00 40.59 94 GLY A C 1
ATOM 666 O O . GLY A 1 94 ? -17.746 -18.552 -21.293 1.00 40.59 94 GLY A O 1
ATOM 667 N N . PRO A 1 95 ? -15.955 -19.342 -20.169 1.00 35.69 95 PRO A N 1
ATOM 668 C CA . PRO A 1 95 ? -16.654 -19.449 -18.894 1.00 35.69 95 PRO A CA 1
ATOM 669 C C . PRO A 1 95 ? -17.263 -18.099 -18.502 1.00 35.69 95 PRO A C 1
ATOM 671 O O . PRO A 1 95 ? -16.579 -17.075 -18.464 1.00 35.69 95 PRO A O 1
ATOM 674 N N . ALA A 1 96 ? -18.567 -18.096 -18.232 1.00 36.59 96 ALA A N 1
ATOM 675 C CA . ALA A 1 96 ? -19.284 -16.884 -17.871 1.00 36.59 96 ALA A CA 1
ATOM 676 C C . ALA A 1 96 ? -18.841 -16.412 -16.479 1.00 36.59 96 ALA A C 1
ATOM 678 O O . ALA A 1 96 ? -19.225 -17.004 -15.470 1.00 36.59 96 ALA A O 1
ATOM 679 N N . VAL A 1 97 ? -18.059 -15.329 -16.433 1.00 38.19 97 VAL A N 1
ATOM 680 C CA . VAL A 1 97 ? -17.751 -14.612 -15.187 1.00 38.19 97 VAL A CA 1
ATOM 681 C C . VAL A 1 97 ? -19.080 -14.260 -14.501 1.00 38.19 97 VAL A C 1
ATOM 683 O O . VAL A 1 97 ? -19.928 -13.630 -15.147 1.00 38.19 97 VAL A O 1
ATOM 686 N N . PRO A 1 98 ? -19.306 -14.658 -13.233 1.00 40.03 98 PRO A N 1
ATOM 687 C CA . PRO A 1 98 ? -20.557 -14.376 -12.543 1.00 40.03 98 PRO A CA 1
ATOM 688 C C . PRO A 1 98 ? -20.837 -12.873 -12.510 1.00 40.03 98 PRO A C 1
ATOM 690 O O . PRO A 1 98 ? -20.075 -12.088 -11.949 1.00 40.03 98 PRO A O 1
ATOM 693 N N . ALA A 1 99 ? -21.946 -12.450 -13.117 1.00 45.97 99 ALA A N 1
ATOM 694 C CA . ALA A 1 99 ? -22.330 -11.047 -13.096 1.00 45.97 99 ALA A CA 1
ATOM 695 C C . ALA A 1 99 ? -22.633 -10.622 -11.651 1.00 45.97 99 ALA A C 1
ATOM 697 O O . ALA A 1 99 ? -23.575 -11.137 -11.043 1.00 45.97 99 ALA A O 1
ATOM 698 N N . LEU A 1 100 ? -21.851 -9.665 -11.130 1.00 35.38 100 LEU A N 1
ATOM 699 C CA . LEU A 1 100 ? -22.012 -9.085 -9.792 1.00 35.38 100 LEU A CA 1
ATOM 700 C C . LEU A 1 100 ? -23.500 -8.865 -9.456 1.00 35.38 100 LEU A C 1
ATOM 702 O O . LEU A 1 100 ? -24.208 -8.238 -10.254 1.00 35.38 100 LEU A O 1
ATOM 706 N N . PRO A 1 101 ? -23.994 -9.321 -8.289 1.00 37.66 101 PRO A N 1
ATOM 707 C CA . PRO A 1 101 ? -25.381 -9.132 -7.881 1.00 37.66 101 PRO A CA 1
ATOM 708 C C . PRO A 1 101 ? -25.899 -7.706 -8.117 1.00 37.66 101 PRO A C 1
ATOM 710 O O . PRO A 1 101 ? -25.194 -6.717 -7.907 1.00 37.66 101 PRO A O 1
ATOM 713 N N . ARG A 1 102 ? -27.167 -7.574 -8.529 1.00 43.03 102 ARG A N 1
ATOM 714 C CA . ARG A 1 102 ? -27.776 -6.274 -8.888 1.00 43.03 102 ARG A CA 1
ATOM 715 C C . ARG A 1 102 ? -27.777 -5.227 -7.762 1.00 43.03 102 ARG A C 1
ATOM 717 O O . ARG A 1 102 ? -27.993 -4.058 -8.055 1.00 43.03 102 ARG A O 1
ATOM 724 N N . HIS A 1 103 ? -27.528 -5.621 -6.512 1.00 48.53 103 HIS A N 1
ATOM 725 C CA . HIS A 1 103 ? -27.361 -4.709 -5.376 1.00 48.53 103 HIS A CA 1
ATOM 726 C C . HIS A 1 103 ? -25.916 -4.190 -5.195 1.00 48.53 103 HIS A C 1
ATOM 728 O O . HIS A 1 103 ? -25.739 -3.147 -4.577 1.00 48.53 103 HIS A O 1
ATOM 734 N N . LEU A 1 104 ? -24.903 -4.864 -5.761 1.00 41.91 104 LEU A N 1
ATOM 735 C CA . LEU A 1 104 ? -23.505 -4.395 -5.835 1.00 41.91 104 LEU A CA 1
ATOM 736 C C . LEU A 1 104 ? -23.233 -3.548 -7.092 1.00 41.91 104 LEU A C 1
ATOM 738 O O . LEU A 1 104 ? -22.220 -2.860 -7.196 1.00 41.91 104 LEU A O 1
ATOM 742 N N . HIS A 1 105 ? -24.156 -3.554 -8.054 1.00 51.78 105 HIS A N 1
ATOM 743 C CA . HIS A 1 105 ? -24.122 -2.651 -9.197 1.00 51.78 105 HIS A CA 1
ATOM 744 C C . HIS A 1 105 ? -24.441 -1.205 -8.776 1.00 51.78 105 HIS A C 1
ATOM 746 O O . HIS A 1 105 ? -25.610 -0.854 -8.614 1.00 51.78 105 HIS A O 1
ATOM 752 N N . LEU A 1 106 ? -23.417 -0.341 -8.718 1.00 51.56 106 LEU A N 1
ATOM 753 C CA . LEU A 1 106 ? -23.587 1.121 -8.649 1.00 51.56 106 LEU A CA 1
ATOM 754 C C . LEU A 1 106 ? -24.613 1.586 -9.695 1.00 51.56 106 LEU A C 1
ATOM 756 O O . LEU A 1 106 ? -24.423 1.354 -10.902 1.00 51.56 106 LEU A O 1
ATOM 760 N N . ARG A 1 107 ? -25.683 2.248 -9.240 1.00 51.50 107 ARG A N 1
ATOM 761 C CA . ARG A 1 107 ? -26.786 2.730 -10.083 1.00 51.50 107 ARG A CA 1
ATOM 762 C C . ARG A 1 107 ? -26.296 3.793 -11.066 1.00 51.50 107 ARG A C 1
ATOM 764 O O . ARG A 1 107 ? -25.288 4.463 -10.844 1.00 51.50 107 ARG A O 1
ATOM 771 N N . GLN A 1 108 ? -27.043 3.982 -12.154 1.00 48.31 108 GLN A N 1
ATOM 772 C CA . GLN A 1 108 ? -26.724 4.935 -13.228 1.00 48.31 108 GLN A CA 1
ATOM 773 C C . GLN A 1 108 ? -26.424 6.354 -12.697 1.00 48.31 108 GLN A C 1
ATOM 775 O O . GLN A 1 108 ? -25.497 7.012 -13.163 1.00 48.31 108 GLN A O 1
ATOM 780 N N . GLU A 1 109 ? -27.170 6.794 -11.684 1.00 47.72 109 GLU A N 1
ATOM 781 C CA . GLU A 1 109 ? -27.043 8.102 -11.027 1.00 47.72 109 GLU A CA 1
ATOM 782 C C . GLU A 1 109 ? -25.754 8.225 -10.198 1.00 47.72 109 GLU A C 1
ATOM 784 O O . GLU A 1 109 ? -25.156 9.290 -10.128 1.00 47.72 109 GLU A O 1
ATOM 789 N N . GLU A 1 110 ? -25.278 7.123 -9.614 1.00 52.22 110 GLU A N 1
ATOM 790 C CA . GLU A 1 110 ? -24.085 7.063 -8.755 1.00 52.22 110 GLU A CA 1
ATOM 791 C C . GLU A 1 110 ? -22.801 7.041 -9.586 1.00 52.22 110 GLU A C 1
ATOM 793 O O . GLU A 1 110 ? -21.778 7.606 -9.201 1.00 52.22 110 GLU A O 1
ATOM 798 N N . ARG A 1 111 ? -22.882 6.450 -10.783 1.00 51.34 111 ARG A N 1
ATOM 799 C CA . ARG A 1 111 ? -21.803 6.456 -11.776 1.00 51.34 111 ARG A CA 1
ATOM 800 C C . ARG A 1 111 ? -21.438 7.866 -12.235 1.00 51.34 111 ARG A C 1
ATOM 802 O O . ARG A 1 111 ? -20.316 8.045 -12.684 1.00 51.34 111 ARG A O 1
ATOM 809 N N . HIS A 1 112 ? -22.335 8.850 -12.148 1.00 44.09 112 HIS A N 1
ATOM 810 C CA . HIS A 1 112 ? -22.057 10.213 -12.607 1.00 44.09 112 HIS A CA 1
ATOM 811 C C . HIS A 1 112 ? -21.071 10.974 -11.701 1.00 44.09 112 HIS A C 1
ATOM 813 O O . HIS A 1 112 ? -19.990 11.288 -12.197 1.00 44.09 112 HIS A O 1
ATOM 819 N N . PRO A 1 113 ? -21.321 11.209 -10.395 1.00 46.50 113 PRO A N 1
ATOM 820 C CA . PRO A 1 113 ? -20.342 11.869 -9.525 1.00 46.50 113 PRO A CA 1
ATOM 821 C C . PRO A 1 113 ? -19.028 11.077 -9.419 1.00 46.50 113 PRO A C 1
ATOM 823 O O . PRO A 1 113 ? -17.952 11.670 -9.460 1.00 46.50 113 PRO A O 1
ATOM 826 N N . LEU A 1 114 ? -19.092 9.738 -9.396 1.00 50.25 114 LEU A N 1
ATOM 827 C CA . LEU A 1 114 ? -17.909 8.866 -9.347 1.00 50.25 114 LEU A CA 1
ATOM 828 C C . LEU A 1 114 ? -17.105 8.811 -10.668 1.00 50.25 114 LEU A C 1
ATOM 830 O O . LEU A 1 114 ? -15.982 8.313 -10.670 1.00 50.25 114 LEU A O 1
ATOM 834 N N . ARG A 1 115 ? 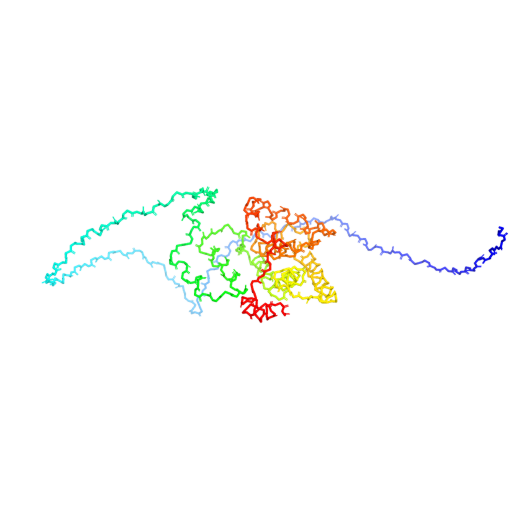-17.650 9.309 -11.790 1.00 49.03 115 ARG A N 1
ATOM 835 C CA . ARG A 1 115 ? -16.926 9.491 -13.070 1.00 49.03 115 ARG A CA 1
ATOM 836 C C . ARG A 1 115 ? -16.557 10.947 -13.361 1.00 49.03 115 ARG A C 1
ATOM 838 O O . ARG A 1 115 ? -15.624 11.169 -14.122 1.00 49.03 115 ARG A O 1
ATOM 845 N N . ALA A 1 116 ? -17.291 11.909 -12.800 1.00 42.84 116 ALA A N 1
ATOM 846 C CA . ALA A 1 116 ? -17.001 13.340 -12.906 1.00 42.84 116 ALA A CA 1
ATOM 847 C C . ALA A 1 116 ? -15.802 13.747 -12.034 1.00 42.84 116 ALA A C 1
ATOM 849 O O . ALA A 1 116 ? -15.089 14.694 -12.354 1.00 42.84 116 ALA A O 1
ATOM 850 N N . ALA A 1 117 ? -15.542 12.999 -10.961 1.00 43.38 117 ALA A N 1
ATOM 851 C CA . ALA A 1 117 ? -14.267 13.038 -10.269 1.00 43.38 117 ALA A CA 1
ATOM 852 C C . ALA A 1 117 ? -13.123 12.616 -11.218 1.00 43.38 117 ALA A C 1
ATOM 854 O O . ALA A 1 117 ? -13.139 11.514 -11.773 1.00 43.38 117 ALA A O 1
ATOM 855 N N . HIS A 1 118 ? -12.104 13.472 -11.374 1.00 41.44 118 HIS A N 1
ATOM 856 C CA . HIS A 1 118 ? -10.846 13.093 -12.028 1.00 41.44 118 HIS A CA 1
ATOM 857 C C . HIS A 1 118 ? -10.264 11.830 -11.366 1.00 41.44 118 HIS A C 1
ATOM 859 O O . HIS A 1 118 ? -10.325 11.671 -10.149 1.00 41.44 118 HIS A O 1
ATOM 865 N N . ARG A 1 119 ? -9.669 10.932 -12.159 1.00 45.94 119 ARG A N 1
ATOM 866 C CA . ARG A 1 119 ? -9.082 9.676 -11.660 1.00 45.94 119 ARG A CA 1
ATOM 867 C C . ARG A 1 119 ? -7.648 9.875 -11.155 1.00 45.94 119 ARG A C 1
ATOM 869 O O . ARG A 1 119 ? -6.705 9.441 -11.808 1.00 45.94 119 ARG A O 1
ATOM 876 N N . GLY A 1 120 ? -7.494 10.557 -10.022 1.00 49.69 120 GLY A N 1
ATOM 877 C CA . GLY A 1 120 ? -6.227 10.674 -9.296 1.00 49.69 120 GLY A CA 1
ATOM 878 C C . GLY A 1 120 ? -6.172 9.778 -8.044 1.00 49.69 120 GLY A C 1
ATOM 879 O O . GLY A 1 120 ? -7.207 9.277 -7.596 1.00 49.69 120 GLY A O 1
ATOM 880 N N . PRO A 1 121 ? -4.986 9.587 -7.430 1.00 48.03 121 PRO A N 1
ATOM 881 C CA . PRO A 1 121 ? -4.845 8.769 -6.219 1.00 48.03 121 PRO A CA 1
ATOM 882 C C . PRO A 1 121 ? -5.650 9.292 -5.019 1.00 48.03 121 PRO A C 1
ATOM 884 O O . PRO A 1 121 ? -6.158 8.500 -4.225 1.00 48.03 121 PRO A O 1
ATOM 887 N N . ALA A 1 122 ? -5.813 10.616 -4.909 1.00 52.56 122 ALA A N 1
ATOM 888 C CA . ALA A 1 122 ? -6.543 11.280 -3.825 1.00 52.56 122 ALA A CA 1
ATOM 889 C C . ALA A 1 122 ? -8.047 10.940 -3.791 1.00 52.56 122 ALA A C 1
ATOM 891 O O . ALA A 1 122 ? -8.669 10.980 -2.730 1.00 52.56 122 ALA A O 1
ATOM 892 N N . GLN A 1 123 ? -8.650 10.576 -4.929 1.00 66.44 123 GLN A N 1
ATOM 893 C CA . GLN A 1 123 ? -10.077 10.262 -4.981 1.00 66.44 123 GLN A CA 1
ATOM 894 C C . GLN A 1 123 ? -10.432 8.892 -4.384 1.00 66.44 123 GLN A C 1
ATOM 896 O O . GLN A 1 123 ? -11.578 8.713 -3.985 1.00 66.44 123 GLN A O 1
ATOM 901 N N . SER A 1 124 ? -9.496 7.941 -4.273 1.00 85.81 124 SER A N 1
ATOM 902 C CA . SER A 1 124 ? -9.778 6.605 -3.711 1.00 85.81 124 SER A CA 1
ATOM 903 C C . SER A 1 124 ? -10.336 6.685 -2.281 1.00 85.81 124 SER A C 1
ATOM 905 O O . SER A 1 124 ? -11.425 6.179 -2.009 1.00 85.81 124 SER A O 1
ATOM 907 N N . VAL A 1 125 ? -9.653 7.426 -1.404 1.00 93.19 125 VAL A N 1
ATOM 908 C CA . VAL A 1 125 ? -10.069 7.700 -0.020 1.00 93.19 125 VAL A CA 1
ATOM 909 C C . VAL A 1 125 ? -11.418 8.422 0.024 1.00 93.19 125 VAL A C 1
ATOM 911 O O . VAL A 1 125 ? -12.326 7.990 0.730 1.00 93.19 125 VAL A O 1
ATOM 914 N N . ALA A 1 126 ? -11.599 9.476 -0.778 1.00 92.81 126 ALA A N 1
ATOM 915 C CA . ALA A 1 126 ? -12.859 10.221 -0.826 1.00 92.81 126 ALA A CA 1
ATOM 916 C C . ALA A 1 126 ? -14.051 9.351 -1.277 1.00 92.81 126 ALA A C 1
ATOM 918 O O . ALA A 1 126 ? -15.155 9.488 -0.745 1.00 92.81 126 ALA A O 1
ATOM 919 N N . ILE A 1 127 ? -13.829 8.429 -2.222 1.00 93.00 127 ILE A N 1
ATOM 920 C CA . ILE A 1 127 ? -14.832 7.467 -2.689 1.00 93.00 127 ILE A CA 1
ATOM 921 C C . ILE A 1 127 ? -15.153 6.452 -1.587 1.00 93.00 127 ILE A C 1
ATOM 923 O O . ILE A 1 127 ? -16.329 6.249 -1.299 1.00 93.00 127 ILE A O 1
ATOM 927 N N . LEU A 1 128 ? -14.151 5.866 -0.926 1.00 95.38 128 LEU A N 1
ATOM 928 C CA . LEU A 1 128 ? -14.364 4.923 0.180 1.00 95.38 128 LEU A CA 1
ATOM 929 C C . LEU A 1 128 ? -15.168 5.566 1.324 1.00 95.38 128 LEU A C 1
ATOM 931 O O . LEU A 1 128 ? -16.180 5.013 1.751 1.00 95.38 128 LEU A O 1
ATOM 935 N N . LEU A 1 129 ? -14.804 6.782 1.745 1.00 95.25 129 LEU A N 1
ATOM 936 C CA . LEU A 1 129 ? -15.542 7.534 2.767 1.00 95.25 129 LEU A CA 1
ATOM 937 C C . LEU A 1 129 ? -16.977 7.876 2.328 1.00 95.25 129 LEU A C 1
ATOM 939 O O . LEU A 1 129 ? -17.901 7.812 3.143 1.00 95.25 129 LEU A O 1
ATOM 943 N N . TYR A 1 130 ? -17.196 8.207 1.049 1.00 94.69 130 TYR A N 1
ATOM 944 C CA . TYR A 1 130 ? -18.538 8.412 0.493 1.00 94.69 130 TYR A CA 1
ATOM 945 C C . TYR A 1 130 ? -19.378 7.128 0.533 1.00 94.69 130 TYR A C 1
ATOM 947 O O . TYR A 1 130 ? -20.528 7.171 0.971 1.00 94.69 130 TYR A O 1
ATOM 955 N N . LEU A 1 131 ? -18.813 5.987 0.122 1.00 95.19 131 LEU A N 1
ATOM 956 C CA . LEU A 1 131 ? -19.495 4.691 0.126 1.00 95.19 131 LEU A CA 1
ATOM 957 C C . LEU A 1 131 ? -19.885 4.279 1.554 1.00 95.19 131 LEU A C 1
ATOM 959 O O . LEU A 1 131 ? -21.056 3.980 1.794 1.00 95.19 131 LEU A O 1
ATOM 963 N N . THR A 1 132 ? -18.956 4.367 2.511 1.00 96.06 132 THR A N 1
ATOM 964 C CA . THR A 1 132 ? -19.207 4.093 3.936 1.00 96.06 132 THR A CA 1
ATOM 965 C C . THR A 1 132 ? -20.380 4.915 4.473 1.00 96.06 132 THR A C 1
ATOM 967 O O . THR A 1 132 ? -21.348 4.358 4.996 1.00 96.06 132 THR A O 1
ATOM 970 N N . ARG A 1 133 ? -20.343 6.240 4.272 1.00 93.56 133 ARG A N 1
ATOM 971 C CA . ARG A 1 133 ? -21.376 7.174 4.755 1.00 93.56 133 ARG A CA 1
ATOM 972 C C . ARG A 1 133 ? -22.727 6.971 4.060 1.00 93.56 133 ARG A C 1
ATOM 974 O O . ARG A 1 133 ? -23.767 7.145 4.692 1.00 93.56 133 ARG A O 1
ATOM 981 N N . LYS A 1 134 ? -22.729 6.598 2.775 1.00 94.56 134 LYS A N 1
ATOM 982 C CA . LYS A 1 134 ? -23.949 6.399 1.981 1.00 94.56 134 LYS A CA 1
ATOM 983 C C . LYS A 1 134 ? -24.664 5.091 2.301 1.00 94.56 134 LYS A C 1
ATOM 985 O O . LYS A 1 134 ? -25.874 5.100 2.517 1.00 94.56 134 LYS A O 1
ATOM 990 N N . TYR A 1 135 ? -23.931 3.981 2.294 1.00 95.75 135 TYR A N 1
ATOM 991 C CA . TYR A 1 135 ? -24.508 2.642 2.429 1.00 95.75 135 TYR A CA 1
ATOM 992 C C . TYR A 1 135 ? -24.630 2.175 3.884 1.00 95.75 135 TYR A C 1
ATOM 994 O O . TYR A 1 135 ? -25.274 1.158 4.120 1.00 95.75 135 TYR A O 1
ATOM 1002 N N . LYS A 1 136 ? -24.080 2.931 4.850 1.00 93.94 136 LYS A N 1
ATOM 1003 C CA . LYS A 1 136 ? -24.100 2.605 6.289 1.00 93.94 136 LYS A CA 1
ATOM 1004 C C . LYS A 1 136 ? -23.510 1.216 6.560 1.00 93.94 136 LYS A C 1
ATOM 1006 O O . LYS A 1 136 ? -24.142 0.357 7.171 1.00 93.94 136 LYS A O 1
ATOM 1011 N N . VAL A 1 137 ? -22.300 1.011 6.042 1.00 96.44 137 VAL A N 1
ATOM 1012 C CA . VAL A 1 137 ? -21.500 -0.204 6.260 1.00 96.44 137 VAL A CA 1
ATOM 1013 C C . VAL A 1 137 ? -21.176 -0.385 7.758 1.00 96.44 137 VAL A C 1
ATOM 1015 O O . VAL A 1 137 ? -21.302 0.578 8.517 1.00 96.44 137 VAL A O 1
ATOM 1018 N N . PRO A 1 138 ? -20.753 -1.584 8.208 1.00 97.81 138 PRO A N 1
ATOM 1019 C CA . PRO A 1 138 ? -20.366 -1.815 9.601 1.00 97.81 138 PRO A CA 1
ATOM 1020 C C . PRO A 1 138 ? -19.319 -0.816 10.121 1.00 97.81 138 PRO A C 1
ATOM 1022 O O . PRO A 1 138 ? -18.369 -0.483 9.415 1.00 97.81 138 PRO A O 1
ATOM 1025 N N . ASP A 1 139 ? -19.479 -0.379 11.375 1.00 96.94 139 ASP A N 1
ATOM 1026 C CA . ASP A 1 139 ? -18.737 0.756 11.956 1.00 96.94 139 ASP A CA 1
ATOM 1027 C C . ASP A 1 139 ? -17.208 0.596 11.895 1.00 96.94 139 ASP A C 1
ATOM 1029 O O . ASP A 1 139 ? -16.498 1.571 11.679 1.00 96.94 139 ASP A O 1
ATOM 1033 N N . HIS A 1 140 ? -16.693 -0.638 11.987 1.00 97.12 140 HIS A N 1
ATOM 1034 C CA . HIS A 1 140 ? -15.250 -0.918 11.971 1.00 97.12 140 HIS A CA 1
ATOM 1035 C C . HIS A 1 140 ? -14.514 -0.378 10.733 1.00 97.12 140 HIS A C 1
ATOM 1037 O O . HIS A 1 140 ? -13.338 -0.032 10.834 1.00 97.12 140 HIS A O 1
ATOM 1043 N N . TRP A 1 141 ? -15.194 -0.235 9.587 1.00 98.19 141 TRP A N 1
ATOM 1044 C CA . TRP A 1 141 ? -14.586 0.331 8.381 1.00 98.19 141 TRP A CA 1
ATOM 1045 C C . TRP A 1 141 ? -14.148 1.787 8.579 1.00 98.19 141 TRP A C 1
ATOM 1047 O O . TRP A 1 141 ? -13.072 2.171 8.118 1.00 98.19 141 TRP A O 1
ATOM 1057 N N . TYR A 1 142 ? -14.964 2.590 9.264 1.00 97.94 142 TYR A N 1
ATOM 1058 C CA . TYR A 1 142 ? -14.683 3.992 9.570 1.00 97.94 142 TYR A CA 1
ATOM 1059 C C . TYR A 1 142 ? -15.375 4.372 10.893 1.00 97.94 142 TYR A C 1
ATOM 1061 O O . TYR A 1 142 ? -16.523 4.830 10.860 1.00 97.94 142 TYR A O 1
ATOM 1069 N N . PRO A 1 143 ? -14.720 4.117 12.043 1.00 95.88 143 PRO A N 1
ATOM 1070 C CA . PRO A 1 143 ? -15.376 4.138 13.348 1.00 95.88 143 PRO A CA 1
ATOM 1071 C C . PRO A 1 143 ? -15.956 5.493 13.753 1.00 95.88 143 PRO A C 1
ATOM 1073 O O . PRO A 1 143 ? -15.391 6.541 13.448 1.00 95.88 143 PRO A O 1
ATOM 1076 N N . GLN A 1 144 ? -17.045 5.471 14.525 1.00 93.25 144 GLN A N 1
ATOM 1077 C CA . GLN A 1 144 ? -17.620 6.687 15.124 1.00 93.25 144 GLN A CA 1
ATOM 1078 C C . GLN A 1 144 ? -16.873 7.186 16.374 1.00 93.25 144 GLN A C 1
ATOM 1080 O O . GLN A 1 144 ? -17.080 8.329 16.787 1.00 93.25 144 GLN A O 1
ATOM 1085 N N . ASP A 1 145 ? -16.014 6.365 16.989 1.00 96.00 145 ASP A N 1
ATOM 1086 C CA . ASP A 1 145 ? -15.126 6.836 18.057 1.00 96.00 145 ASP A CA 1
ATOM 1087 C C . ASP A 1 145 ? -14.054 7.785 17.502 1.00 96.00 145 ASP A C 1
ATOM 1089 O O . ASP A 1 145 ? -13.408 7.497 16.496 1.00 96.00 145 ASP A O 1
ATOM 1093 N N . LEU A 1 146 ? -13.826 8.905 18.192 1.00 96.38 146 LEU A N 1
ATOM 1094 C CA . LEU A 1 146 ? -12.942 9.970 17.716 1.00 96.38 146 LEU A CA 1
ATOM 1095 C C . LEU A 1 146 ? -11.466 9.550 17.645 1.00 96.38 146 LEU A C 1
ATOM 1097 O O . LEU A 1 146 ? -10.745 10.056 16.788 1.00 96.38 146 LEU A O 1
ATOM 1101 N N . GLN A 1 147 ? -11.000 8.646 18.514 1.00 95.31 147 GLN A N 1
ATOM 1102 C CA . GLN A 1 147 ? -9.604 8.197 18.512 1.00 95.31 147 GLN A CA 1
ATOM 1103 C C . GLN A 1 147 ? -9.374 7.109 17.460 1.00 95.31 147 GLN A C 1
ATOM 1105 O O . GLN A 1 147 ? -8.358 7.132 16.766 1.00 95.31 147 GLN A O 1
ATOM 1110 N N . ALA A 1 148 ? -10.326 6.188 17.297 1.00 94.50 148 ALA A N 1
ATOM 1111 C CA . ALA A 1 148 ? -10.282 5.179 16.243 1.00 94.50 148 ALA A CA 1
ATOM 1112 C C . ALA A 1 148 ? -10.443 5.802 14.841 1.00 94.50 148 ALA A C 1
ATOM 1114 O O . ALA A 1 148 ? -9.687 5.458 13.933 1.00 94.50 148 ALA A O 1
ATOM 1115 N N . CYS A 1 149 ? -11.345 6.779 14.676 1.00 97.31 149 CYS A N 1
ATOM 1116 C CA . CYS A 1 149 ? -11.467 7.577 13.451 1.00 97.31 149 CYS A CA 1
ATOM 1117 C C . CYS A 1 149 ? -10.143 8.283 13.126 1.00 97.31 149 CYS A C 1
ATOM 1119 O O . CYS A 1 149 ? -9.623 8.126 12.025 1.00 97.31 149 CYS A O 1
ATOM 1121 N N . ALA A 1 150 ? -9.535 8.961 14.109 1.00 97.81 150 ALA A N 1
ATOM 1122 C CA . ALA A 1 150 ? -8.258 9.647 13.925 1.00 97.81 150 ALA A CA 1
ATOM 1123 C C . ALA A 1 150 ? -7.100 8.704 13.540 1.00 97.81 150 ALA A C 1
ATOM 1125 O O . ALA A 1 150 ? -6.239 9.112 12.768 1.00 97.81 150 ALA A O 1
ATOM 1126 N N . GLN A 1 151 ? -7.076 7.450 14.013 1.00 97.88 151 GLN A N 1
ATOM 1127 C CA . GLN A 1 151 ? -6.081 6.456 13.573 1.00 97.88 151 GLN A CA 1
ATOM 1128 C C . GLN A 1 151 ? -6.289 6.027 12.112 1.00 97.88 151 GLN A C 1
ATOM 1130 O O . GLN A 1 151 ? -5.313 5.865 11.376 1.00 97.88 151 GLN A O 1
ATOM 1135 N N . VAL A 1 152 ? -7.544 5.878 11.667 1.00 98.44 152 VAL A N 1
ATOM 1136 C CA . VAL A 1 152 ? -7.855 5.617 10.251 1.00 98.44 152 VAL A CA 1
ATOM 1137 C C . VAL A 1 152 ? -7.485 6.829 9.390 1.00 98.44 152 VAL A C 1
ATOM 1139 O O . VAL A 1 152 ? -6.790 6.668 8.389 1.00 98.44 152 VAL A O 1
ATOM 1142 N N . ASP A 1 153 ? -7.886 8.039 9.788 1.00 98.19 153 ASP A N 1
ATOM 1143 C CA . ASP A 1 153 ? -7.589 9.277 9.059 1.00 98.19 153 ASP A CA 1
ATOM 1144 C C . ASP A 1 153 ? -6.074 9.580 9.017 1.00 98.19 153 ASP A C 1
ATOM 1146 O O . ASP A 1 153 ? -5.571 9.988 7.970 1.00 98.19 153 ASP A O 1
ATOM 1150 N N . GLU A 1 154 ? -5.316 9.329 10.097 1.00 98.31 154 GLU A N 1
ATOM 1151 C CA . GLU A 1 154 ? -3.852 9.485 10.117 1.00 98.31 154 GLU A CA 1
ATOM 1152 C C . GLU A 1 154 ? -3.181 8.551 9.107 1.00 98.31 154 GLU A C 1
ATOM 1154 O O . GLU A 1 154 ? -2.358 9.005 8.306 1.00 98.31 154 GLU A O 1
ATOM 1159 N N . TYR A 1 155 ? -3.534 7.260 9.117 1.00 98.50 155 TYR A N 1
ATOM 1160 C CA . TYR A 1 155 ? -2.995 6.316 8.144 1.00 98.50 155 TYR A CA 1
ATOM 1161 C C . TYR A 1 155 ? -3.355 6.744 6.717 1.00 98.50 155 TYR A C 1
ATOM 1163 O O . TYR A 1 155 ? -2.477 6.825 5.855 1.00 98.50 155 TYR A O 1
ATOM 1171 N N . LEU A 1 156 ? -4.636 7.046 6.472 1.00 97.44 156 LEU A N 1
ATOM 1172 C CA . LEU A 1 156 ? -5.133 7.416 5.150 1.00 97.44 156 LEU A CA 1
ATOM 1173 C C . LEU A 1 156 ? -4.523 8.729 4.646 1.00 97.44 156 LEU A C 1
ATOM 1175 O O . LEU A 1 156 ? -4.366 8.863 3.439 1.00 97.44 156 LEU A O 1
ATOM 1179 N N . ALA A 1 157 ? -4.118 9.657 5.514 1.00 96.62 157 ALA A N 1
ATOM 1180 C CA . ALA A 1 157 ? -3.318 10.814 5.120 1.00 96.62 157 ALA A CA 1
ATOM 1181 C C . ALA A 1 157 ? -1.856 10.427 4.816 1.00 96.62 157 ALA A C 1
ATOM 1183 O O . ALA A 1 157 ? -1.331 10.787 3.760 1.00 96.62 157 ALA A O 1
ATOM 1184 N N . TRP A 1 158 ? -1.211 9.668 5.709 1.00 97.62 158 TRP A N 1
ATOM 1185 C CA . TRP A 1 158 ? 0.210 9.304 5.627 1.00 97.62 158 TRP A CA 1
ATOM 1186 C C . TRP A 1 158 ? 0.577 8.539 4.350 1.00 97.62 158 TRP A C 1
ATOM 1188 O O . TRP A 1 158 ? 1.581 8.868 3.712 1.00 97.62 158 TRP A O 1
ATOM 1198 N N . GLN A 1 159 ? -0.233 7.553 3.942 1.00 97.19 159 GLN A N 1
ATOM 1199 C CA . GLN A 1 159 ? 0.093 6.686 2.798 1.00 97.19 159 GLN A CA 1
ATOM 1200 C C . GLN A 1 159 ? 0.266 7.443 1.469 1.00 97.19 159 GLN A C 1
ATOM 1202 O O . GLN A 1 159 ? 0.962 6.957 0.573 1.00 97.19 159 GLN A O 1
ATOM 1207 N N . HIS A 1 160 ? -0.323 8.643 1.329 1.00 90.56 160 HIS A N 1
ATOM 1208 C CA . HIS A 1 160 ? -0.433 9.321 0.033 1.00 90.56 160 H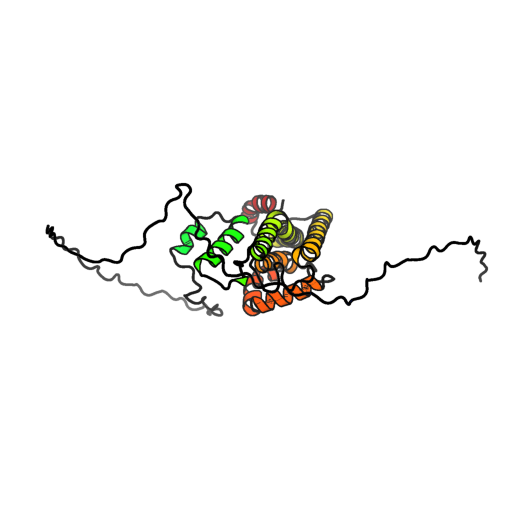IS A CA 1
ATOM 1209 C C . HIS A 1 160 ? 0.916 9.715 -0.568 1.00 90.56 160 HIS A C 1
ATOM 1211 O O . HIS A 1 160 ? 1.060 9.670 -1.790 1.00 90.56 160 HIS A O 1
ATOM 1217 N N . THR A 1 161 ? 1.889 10.056 0.275 1.00 90.88 161 THR A N 1
ATOM 1218 C CA . THR A 1 161 ? 3.250 10.453 -0.117 1.00 90.88 161 THR A CA 1
ATOM 1219 C C . THR A 1 161 ? 4.310 9.416 0.264 1.00 90.88 161 THR A C 1
ATOM 1221 O O . THR A 1 161 ? 5.493 9.643 0.022 1.00 90.88 161 THR A O 1
ATOM 1224 N N . THR A 1 162 ? 3.908 8.279 0.844 1.00 95.38 162 THR A N 1
ATOM 1225 C CA . THR A 1 162 ? 4.816 7.260 1.395 1.00 95.38 162 THR A CA 1
ATOM 1226 C C . THR A 1 162 ? 4.538 5.874 0.804 1.00 95.38 162 THR A C 1
ATOM 1228 O O . THR A 1 162 ? 5.089 5.550 -0.250 1.00 95.38 162 THR A O 1
ATOM 1231 N N . LEU A 1 163 ? 3.674 5.064 1.432 1.00 97.12 163 LEU A N 1
ATOM 1232 C CA . LEU A 1 163 ? 3.447 3.666 1.057 1.00 97.12 163 LEU A CA 1
ATOM 1233 C C . LEU A 1 163 ? 3.019 3.524 -0.405 1.00 97.12 163 LEU A C 1
ATOM 1235 O O . LEU A 1 163 ? 3.678 2.792 -1.142 1.00 97.12 163 LEU A O 1
ATOM 1239 N N . ARG A 1 164 ? 2.021 4.291 -0.875 1.00 95.19 164 ARG A N 1
ATOM 1240 C CA . ARG A 1 164 ? 1.604 4.205 -2.283 1.00 95.19 164 ARG A CA 1
ATOM 1241 C C . ARG A 1 164 ? 2.748 4.522 -3.236 1.00 95.19 164 ARG A C 1
ATOM 1243 O O . ARG A 1 164 ? 2.939 3.783 -4.198 1.00 95.19 164 ARG A O 1
ATOM 1250 N N . ARG A 1 165 ? 3.496 5.605 -2.990 1.00 94.88 165 ARG A N 1
ATOM 1251 C CA . ARG A 1 165 ? 4.607 6.021 -3.862 1.00 94.88 165 ARG A CA 1
ATOM 1252 C C . ARG A 1 165 ? 5.637 4.900 -3.974 1.00 94.88 165 ARG A C 1
ATOM 1254 O O . ARG A 1 165 ? 6.016 4.531 -5.082 1.00 94.88 165 ARG A O 1
ATOM 1261 N N . ASN A 1 166 ? 6.046 4.327 -2.848 1.00 97.62 166 ASN A N 1
ATOM 1262 C CA . ASN A 1 166 ? 7.151 3.374 -2.819 1.00 97.62 166 ASN A CA 1
ATOM 1263 C C . ASN A 1 166 ? 6.714 1.968 -3.280 1.00 97.62 166 ASN A C 1
ATOM 1265 O O . ASN A 1 166 ? 7.456 1.311 -4.011 1.00 97.62 166 ASN A O 1
ATOM 1269 N N . CYS A 1 167 ? 5.475 1.546 -3.001 1.00 97.94 167 CYS A N 1
ATOM 1270 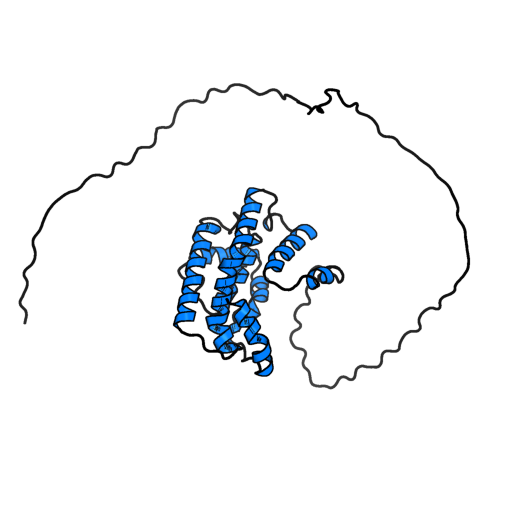C CA . CYS A 1 167 ? 4.873 0.345 -3.593 1.00 97.94 167 CYS A CA 1
ATOM 1271 C C . CYS A 1 167 ? 4.697 0.464 -5.120 1.00 97.94 167 CYS A C 1
ATOM 1273 O O . CYS A 1 167 ? 5.001 -0.481 -5.853 1.00 97.94 167 CYS A O 1
ATOM 1275 N N . LEU A 1 168 ? 4.257 1.626 -5.616 1.00 96.56 168 LEU A N 1
ATOM 1276 C CA . LEU A 1 168 ? 4.093 1.885 -7.048 1.00 96.56 168 LEU A CA 1
ATOM 1277 C C . LEU A 1 168 ? 5.448 1.931 -7.769 1.00 96.56 168 LEU A C 1
ATOM 1279 O O . LEU A 1 168 ? 5.613 1.263 -8.788 1.00 96.56 168 LEU A O 1
ATOM 1283 N N . ARG A 1 169 ? 6.438 2.648 -7.218 1.00 97.31 169 ARG A N 1
ATOM 1284 C CA . ARG A 1 169 ? 7.816 2.672 -7.740 1.00 97.31 169 ARG A CA 1
ATOM 1285 C C . ARG A 1 169 ? 8.419 1.273 -7.792 1.00 97.31 169 ARG A C 1
ATOM 1287 O O . ARG A 1 169 ? 8.970 0.907 -8.823 1.00 97.31 169 ARG A O 1
ATOM 1294 N N . ALA A 1 170 ? 8.260 0.460 -6.745 1.00 98.12 170 ALA A N 1
ATOM 1295 C CA . ALA A 1 170 ? 8.766 -0.912 -6.732 1.00 98.12 170 ALA A CA 1
ATOM 1296 C C . ALA A 1 170 ? 8.159 -1.781 -7.850 1.00 98.12 170 ALA A C 1
ATOM 1298 O O . ALA A 1 170 ? 8.893 -2.512 -8.513 1.00 98.12 170 ALA A O 1
ATOM 1299 N N . LEU A 1 171 ? 6.853 -1.662 -8.124 1.00 97.88 171 LEU A N 1
ATOM 1300 C CA . LEU A 1 171 ? 6.213 -2.336 -9.260 1.00 97.88 171 LEU A CA 1
ATOM 1301 C C . LEU A 1 171 ? 6.750 -1.850 -10.614 1.00 97.88 171 LEU A C 1
ATOM 1303 O O . LEU A 1 171 ? 7.076 -2.664 -11.484 1.00 97.88 171 LEU A O 1
ATOM 1307 N N . TRP A 1 172 ? 6.843 -0.533 -10.808 1.00 97.31 172 TRP A N 1
ATOM 1308 C CA . TRP A 1 172 ? 7.260 0.027 -12.093 1.00 97.31 172 TRP A CA 1
ATOM 1309 C C . TRP A 1 172 ? 8.742 -0.197 -12.383 1.00 97.31 172 TRP A C 1
ATOM 1311 O O . TRP A 1 172 ? 9.073 -0.657 -13.472 1.00 97.31 172 TRP A O 1
ATOM 1321 N N . HIS A 1 173 ? 9.624 0.036 -11.415 1.00 97.44 173 HIS A N 1
ATOM 1322 C CA . HIS A 1 173 ? 11.066 -0.130 -11.587 1.00 97.44 173 HIS A CA 1
ATOM 1323 C C . HIS A 1 173 ? 11.497 -1.599 -11.706 1.00 97.44 173 HIS A C 1
ATOM 1325 O O . HIS A 1 173 ? 12.467 -1.884 -12.404 1.00 97.44 173 HIS A O 1
ATOM 1331 N N . LYS A 1 174 ? 10.787 -2.540 -11.065 1.00 97.00 174 LYS A N 1
ATOM 1332 C CA . LYS A 1 174 ? 11.148 -3.967 -11.101 1.00 97.00 174 LYS A CA 1
ATOM 1333 C C . LYS A 1 174 ? 10.494 -4.753 -12.240 1.00 97.00 174 LYS A C 1
ATOM 1335 O O . LYS A 1 174 ? 11.087 -5.724 -12.699 1.00 97.00 174 LYS A O 1
ATOM 1340 N N . VAL A 1 175 ? 9.287 -4.375 -12.678 1.00 96.88 175 VAL A N 1
ATOM 1341 C CA . VAL A 1 175 ? 8.520 -5.140 -13.682 1.00 96.88 175 VAL A CA 1
ATOM 1342 C C . VAL A 1 175 ? 7.947 -4.268 -14.797 1.00 96.88 175 VAL A C 1
ATOM 1344 O O . VAL A 1 175 ? 8.243 -4.524 -15.960 1.00 96.88 175 VAL A O 1
ATOM 1347 N N . MET A 1 176 ? 7.138 -3.244 -14.504 1.00 96.31 176 MET A N 1
ATOM 1348 C CA . MET A 1 176 ? 6.342 -2.615 -15.577 1.00 96.31 176 MET A CA 1
ATOM 1349 C C . MET A 1 176 ? 7.168 -1.773 -16.564 1.00 96.31 176 MET A C 1
ATOM 1351 O O . MET A 1 176 ? 6.802 -1.699 -17.734 1.00 96.31 176 MET A O 1
ATOM 1355 N N . LEU A 1 177 ? 8.295 -1.181 -16.152 1.00 95.56 177 LEU A N 1
ATOM 1356 C CA . LEU A 1 177 ? 9.246 -0.580 -17.093 1.00 95.56 177 LEU A CA 1
ATOM 1357 C C . LEU A 1 177 ? 9.980 -1.649 -17.930 1.00 95.56 177 LEU A C 1
ATOM 1359 O O . LEU A 1 177 ? 9.794 -1.633 -19.148 1.00 95.56 177 LEU A O 1
ATOM 1363 N N . PRO A 1 178 ? 10.735 -2.608 -17.351 1.00 95.25 178 PRO A N 1
ATOM 1364 C CA . PRO A 1 178 ? 11.511 -3.561 -18.151 1.00 95.25 178 PRO A CA 1
ATOM 1365 C C . PRO A 1 178 ? 10.660 -4.539 -18.974 1.00 95.25 178 PRO A C 1
ATOM 1367 O O . PRO A 1 178 ? 11.025 -4.831 -20.109 1.00 95.25 178 PRO A O 1
ATOM 1370 N N . VAL A 1 179 ? 9.532 -5.029 -18.445 1.00 94.62 179 VAL A N 1
ATOM 1371 C CA . VAL A 1 179 ? 8.705 -6.059 -19.105 1.00 94.62 179 VAL A CA 1
ATOM 1372 C C . VAL A 1 179 ? 7.634 -5.437 -20.002 1.00 94.62 179 VAL A C 1
ATOM 1374 O O . VAL A 1 179 ? 7.584 -5.718 -21.196 1.00 94.62 179 VAL A O 1
ATOM 1377 N N . PHE A 1 180 ? 6.779 -4.569 -19.448 1.00 93.25 180 PHE A N 1
ATOM 1378 C CA . PHE A 1 180 ? 5.628 -4.033 -20.185 1.00 93.25 180 PHE A CA 1
ATOM 1379 C C . PHE A 1 180 ? 5.998 -2.850 -21.092 1.00 93.25 180 PHE A C 1
ATOM 1381 O O . PHE A 1 180 ? 5.535 -2.790 -22.227 1.00 93.25 180 PHE A O 1
ATOM 1388 N N . MET A 1 181 ? 6.848 -1.919 -20.645 1.00 92.88 181 MET A N 1
ATOM 1389 C CA . MET A 1 181 ? 7.285 -0.792 -21.486 1.00 92.88 181 MET A CA 1
ATOM 1390 C C . MET A 1 181 ? 8.524 -1.115 -22.333 1.00 92.88 181 MET A C 1
ATOM 1392 O O . MET A 1 181 ? 8.787 -0.396 -23.296 1.00 92.88 181 MET A O 1
ATOM 1396 N N . GLY A 1 182 ? 9.308 -2.143 -21.996 1.00 92.94 182 GLY A N 1
ATOM 1397 C CA . GLY A 1 182 ? 10.619 -2.372 -22.610 1.00 92.94 182 GLY A CA 1
ATOM 1398 C C . GLY A 1 182 ? 11.562 -1.181 -22.397 1.00 92.94 182 GLY A C 1
ATOM 1399 O O . GLY A 1 182 ? 12.151 -0.684 -23.356 1.00 92.94 182 GLY A O 1
ATOM 1400 N N . GLU A 1 183 ? 11.609 -0.656 -21.171 1.00 94.00 183 GLU A N 1
ATOM 1401 C CA . GLU A 1 183 ? 12.490 0.431 -20.730 1.00 94.00 183 GLU A CA 1
ATOM 1402 C C . GLU A 1 183 ? 13.469 -0.081 -19.671 1.00 94.00 183 GLU A C 1
ATOM 1404 O O . GLU A 1 183 ? 13.069 -0.732 -18.704 1.00 94.00 183 GLU A O 1
ATOM 1409 N N . LEU A 1 184 ? 14.758 0.219 -19.843 1.00 92.81 184 LEU A N 1
ATOM 1410 C CA . LEU A 1 184 ? 15.797 -0.215 -18.910 1.00 92.81 184 LEU A CA 1
ATOM 1411 C C . LEU A 1 184 ? 15.773 0.624 -17.627 1.00 92.81 184 LEU A C 1
ATOM 1413 O O . LEU A 1 184 ? 15.655 1.847 -17.662 1.00 92.81 184 LEU A O 1
ATOM 1417 N N . VAL A 1 185 ? 15.954 -0.044 -16.489 1.00 95.81 185 VAL A N 1
ATOM 1418 C CA . VAL A 1 185 ? 16.064 0.576 -15.162 1.00 95.81 185 VAL A CA 1
ATOM 1419 C C . VAL A 1 185 ? 17.440 0.242 -14.599 1.00 95.81 185 VAL A C 1
ATOM 1421 O O . VAL A 1 185 ? 17.846 -0.921 -14.631 1.00 95.81 185 VAL A O 1
ATOM 1424 N N . SER A 1 186 ? 18.182 1.239 -14.102 1.00 96.88 186 SER A N 1
ATOM 1425 C CA . SER A 1 186 ? 19.525 0.980 -13.570 1.00 96.88 186 SER A CA 1
ATOM 1426 C C . SER A 1 186 ? 19.458 0.161 -12.268 1.00 96.88 186 SER A C 1
ATOM 1428 O O . SER A 1 186 ? 18.544 0.376 -11.463 1.00 96.88 186 SER A O 1
ATOM 1430 N N . PRO A 1 187 ? 20.425 -0.745 -12.008 1.00 97.06 187 PRO A N 1
ATOM 1431 C CA . PRO A 1 187 ? 20.488 -1.493 -10.749 1.00 97.06 187 PRO A CA 1
ATOM 1432 C C . PRO A 1 187 ? 20.509 -0.585 -9.513 1.00 97.06 187 PRO A C 1
ATOM 1434 O O . PRO A 1 187 ? 19.894 -0.908 -8.503 1.00 97.06 187 PRO A O 1
ATOM 1437 N N . GLU A 1 188 ? 21.148 0.581 -9.624 1.00 97.81 188 GLU A N 1
ATOM 1438 C CA . GLU A 1 188 ? 21.145 1.651 -8.621 1.00 97.81 188 GLU A CA 1
ATOM 1439 C C . GLU A 1 188 ? 19.731 2.196 -8.359 1.00 97.81 188 GLU A C 1
ATOM 1441 O O . GLU A 1 188 ? 19.280 2.218 -7.216 1.00 97.81 188 GLU A O 1
ATOM 1446 N N . THR A 1 189 ? 18.989 2.567 -9.411 1.00 96.75 189 THR A N 1
ATOM 1447 C CA . THR A 1 189 ? 17.616 3.093 -9.289 1.00 96.75 189 THR A CA 1
ATOM 1448 C C . THR A 1 189 ? 16.689 2.069 -8.636 1.00 96.75 189 THR A C 1
ATOM 1450 O O . THR A 1 189 ? 15.891 2.416 -7.759 1.00 96.75 189 THR A O 1
ATOM 1453 N N . LEU A 1 190 ? 16.811 0.796 -9.025 1.00 97.62 190 LEU A N 1
ATOM 1454 C CA . LEU A 1 190 ? 16.062 -0.297 -8.411 1.00 97.62 190 LEU A CA 1
ATOM 1455 C C . LEU A 1 190 ? 16.482 -0.516 -6.947 1.00 97.62 190 LEU A C 1
ATOM 1457 O O . LEU A 1 190 ? 15.610 -0.641 -6.091 1.00 97.62 190 LEU A O 1
ATOM 1461 N N . GLY A 1 191 ? 17.782 -0.494 -6.642 1.00 98.19 191 GLY A N 1
ATOM 1462 C CA . GLY A 1 191 ? 18.318 -0.614 -5.283 1.00 98.19 191 GLY A CA 1
ATOM 1463 C C . GLY A 1 191 ? 17.781 0.464 -4.340 1.00 98.19 191 GLY A C 1
ATOM 1464 O O . GLY A 1 191 ? 17.184 0.137 -3.314 1.00 98.19 191 GLY A O 1
ATOM 1465 N N . THR A 1 192 ? 17.882 1.737 -4.733 1.00 98.06 192 THR A N 1
ATOM 1466 C CA . THR A 1 192 ? 17.307 2.873 -3.990 1.00 98.06 192 THR A CA 1
ATOM 1467 C C . THR A 1 192 ? 15.805 2.700 -3.776 1.00 98.06 192 THR A C 1
ATOM 1469 O O . THR A 1 192 ? 15.313 2.904 -2.672 1.00 98.06 192 THR A O 1
ATOM 1472 N N . THR A 1 193 ? 15.070 2.254 -4.798 1.00 97.94 193 THR A N 1
ATOM 1473 C CA . THR A 1 193 ? 13.613 2.044 -4.713 1.00 97.94 193 THR A CA 1
ATOM 1474 C C . THR A 1 193 ? 13.226 0.937 -3.732 1.00 97.94 193 THR A C 1
ATOM 1476 O O . THR A 1 193 ? 12.222 1.048 -3.028 1.00 97.94 193 THR A O 1
ATOM 1479 N N . LEU A 1 194 ? 14.007 -0.143 -3.674 1.00 98.19 194 LEU A N 1
ATOM 1480 C CA . LEU A 1 194 ? 13.769 -1.233 -2.730 1.00 98.19 194 LEU A CA 1
ATOM 1481 C C . LEU A 1 194 ? 14.140 -0.825 -1.296 1.00 98.19 194 LEU A C 1
ATOM 1483 O O . LEU A 1 194 ? 13.423 -1.203 -0.375 1.00 98.19 194 LEU A O 1
ATOM 1487 N N . ALA A 1 195 ? 15.163 0.015 -1.107 1.00 98.31 195 ALA A N 1
ATOM 1488 C CA . ALA A 1 195 ? 15.478 0.616 0.191 1.00 98.31 195 ALA A CA 1
ATOM 1489 C C . ALA A 1 195 ? 14.405 1.628 0.656 1.00 98.31 195 ALA A C 1
ATOM 1491 O O . ALA A 1 195 ? 13.983 1.581 1.811 1.00 98.31 195 ALA A O 1
ATOM 1492 N N . GLU A 1 196 ? 13.898 2.492 -0.239 1.00 98.00 196 GLU A N 1
ATOM 1493 C CA . GLU A 1 196 ? 12.748 3.378 0.027 1.00 98.00 196 GLU A CA 1
ATOM 1494 C C . GLU A 1 196 ? 11.523 2.569 0.491 1.00 98.00 196 GLU A C 1
ATOM 1496 O O . GLU A 1 196 ? 10.854 2.938 1.462 1.00 98.00 196 GLU A O 1
ATOM 1501 N N . LEU A 1 197 ? 11.229 1.453 -0.188 1.00 98.44 197 LEU A N 1
ATOM 1502 C CA . LEU A 1 197 ? 10.150 0.546 0.195 1.00 98.44 197 LEU A CA 1
ATOM 1503 C C . LEU A 1 197 ? 10.402 -0.075 1.573 1.00 98.44 197 LEU A C 1
ATOM 1505 O O . LEU A 1 197 ? 9.508 -0.018 2.412 1.00 98.44 197 LEU A O 1
ATOM 1509 N N . ASP A 1 198 ? 11.588 -0.626 1.831 1.00 98.44 198 ASP A N 1
ATOM 1510 C CA . ASP A 1 198 ? 11.878 -1.356 3.070 1.00 98.44 198 ASP A CA 1
ATOM 1511 C C . ASP A 1 198 ? 11.788 -0.467 4.326 1.00 98.44 198 ASP A C 1
ATOM 1513 O O . ASP A 1 198 ? 11.129 -0.831 5.302 1.00 98.44 198 ASP A O 1
ATOM 1517 N N . VAL A 1 199 ? 12.304 0.767 4.252 1.00 98.31 199 VAL A N 1
ATOM 1518 C CA . VAL A 1 199 ? 12.108 1.796 5.294 1.00 98.31 199 VAL A CA 1
ATOM 1519 C C . VAL A 1 199 ? 10.617 2.091 5.511 1.00 98.31 199 VAL A C 1
ATOM 1521 O O . VAL A 1 199 ? 10.167 2.271 6.643 1.00 98.31 199 VAL A O 1
ATOM 1524 N N . THR A 1 200 ? 9.818 2.099 4.442 1.00 98.25 200 THR A N 1
ATOM 1525 C CA . THR A 1 200 ? 8.371 2.357 4.528 1.00 98.25 200 THR A CA 1
ATOM 1526 C C . THR A 1 200 ? 7.602 1.170 5.121 1.00 98.25 200 THR A C 1
ATOM 1528 O O . THR A 1 200 ? 6.653 1.382 5.877 1.00 98.25 200 THR A O 1
ATOM 1531 N N . LEU A 1 201 ? 8.031 -0.070 4.851 1.00 98.62 201 LEU A N 1
ATOM 1532 C CA . LEU A 1 201 ? 7.518 -1.277 5.512 1.00 98.62 201 LEU A CA 1
ATOM 1533 C C . LEU A 1 201 ? 7.847 -1.270 7.009 1.00 98.62 201 LEU A C 1
ATOM 1535 O O . LEU A 1 201 ? 6.999 -1.645 7.817 1.00 98.62 201 LEU A O 1
ATOM 1539 N N . GLN A 1 202 ? 9.033 -0.787 7.390 1.00 98.44 202 GLN A N 1
ATOM 1540 C CA . GLN A 1 202 ? 9.402 -0.640 8.796 1.00 98.44 202 GLN A CA 1
ATOM 1541 C C . GLN A 1 202 ? 8.515 0.389 9.513 1.00 98.44 202 GLN A C 1
ATOM 1543 O O . GLN A 1 202 ? 7.986 0.095 10.581 1.00 98.44 202 GLN A O 1
ATOM 1548 N N . VAL A 1 203 ? 8.258 1.553 8.903 1.00 98.50 203 VAL A N 1
ATOM 1549 C CA . VAL A 1 203 ? 7.314 2.546 9.457 1.00 98.50 203 VAL A CA 1
ATOM 1550 C C . VAL A 1 203 ? 5.886 1.989 9.534 1.00 98.50 203 VAL A C 1
ATOM 1552 O O . VAL A 1 203 ? 5.185 2.251 10.512 1.00 98.50 203 VAL A O 1
ATOM 1555 N N . LEU A 1 204 ? 5.447 1.192 8.553 1.00 98.69 204 LEU A N 1
ATOM 1556 C CA . LEU A 1 204 ? 4.140 0.532 8.599 1.00 98.69 204 LEU A CA 1
ATOM 1557 C C . LEU A 1 204 ? 4.035 -0.443 9.785 1.00 98.69 204 LEU A C 1
ATOM 1559 O O . LEU A 1 204 ? 3.026 -0.432 10.494 1.00 98.69 204 LEU A O 1
ATOM 1563 N N . GLU A 1 205 ? 5.070 -1.253 10.027 1.00 98.44 205 GLU A N 1
ATOM 1564 C CA . GLU A 1 205 ? 5.078 -2.204 11.141 1.00 98.44 205 GLU A CA 1
ATOM 1565 C C . GLU A 1 205 ? 5.214 -1.507 12.506 1.00 98.44 205 GLU A C 1
ATOM 1567 O O . GLU A 1 205 ? 4.429 -1.797 13.407 1.00 98.44 205 GLU A O 1
ATOM 1572 N N . ASP A 1 206 ? 6.148 -0.567 12.664 1.00 98.19 206 ASP A N 1
ATOM 1573 C CA . ASP A 1 206 ? 6.478 0.019 13.971 1.00 98.19 206 ASP A CA 1
ATOM 1574 C C . ASP A 1 206 ? 5.567 1.184 14.377 1.00 98.19 206 ASP A C 1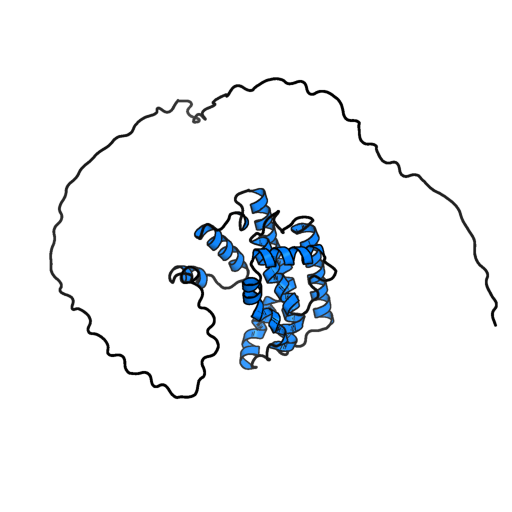
ATOM 1576 O O . ASP A 1 206 ? 5.256 1.323 15.560 1.00 98.19 206 ASP A O 1
ATOM 1580 N N . LYS A 1 207 ? 5.097 2.015 13.434 1.00 97.69 207 LYS A N 1
ATOM 1581 C CA . LYS A 1 207 ? 4.155 3.102 13.755 1.00 97.69 207 LYS A CA 1
ATOM 1582 C C . LYS A 1 207 ? 2.710 2.618 13.749 1.00 97.69 207 LYS A C 1
ATOM 1584 O O . LYS A 1 207 ? 1.980 2.902 14.699 1.00 97.69 207 LYS A O 1
ATOM 1589 N N . PHE A 1 208 ? 2.272 1.950 12.681 1.00 98.25 208 PHE A N 1
ATOM 1590 C CA . PHE A 1 208 ? 0.844 1.704 12.462 1.00 98.25 208 PHE A CA 1
ATOM 1591 C C . PHE A 1 208 ? 0.379 0.355 13.003 1.00 98.25 208 PHE A C 1
ATOM 1593 O O . PHE A 1 208 ? -0.593 0.333 13.755 1.00 98.25 208 PHE A O 1
ATOM 1600 N N . LEU A 1 209 ? 1.056 -0.754 12.689 1.00 98.50 209 LEU A N 1
ATOM 1601 C CA . LEU A 1 209 ? 0.638 -2.076 13.171 1.00 98.50 209 LEU A CA 1
ATOM 1602 C C . LEU A 1 209 ? 0.975 -2.294 14.656 1.00 98.50 209 LEU A C 1
ATOM 1604 O O . LEU A 1 209 ? 0.107 -2.699 15.429 1.00 98.50 209 LEU A O 1
ATOM 1608 N N . GLN A 1 210 ? 2.204 -1.986 15.075 1.00 97.44 210 GLN A N 1
ATOM 1609 C CA . GLN A 1 210 ? 2.716 -2.203 16.433 1.00 97.44 210 GLN A CA 1
ATOM 1610 C C . GLN A 1 210 ? 2.494 -3.663 16.892 1.00 97.44 210 GLN A C 1
ATOM 1612 O O . GLN A 1 210 ? 2.989 -4.602 16.271 1.00 97.44 210 GLN A O 1
ATOM 1617 N N . SER A 1 211 ? 1.733 -3.859 17.971 1.00 96.69 211 SER A N 1
ATOM 1618 C CA . SER A 1 211 ? 1.247 -5.147 18.484 1.00 96.69 211 SER A CA 1
ATOM 1619 C C . SER A 1 211 ? -0.261 -5.357 18.260 1.00 96.69 211 SER A C 1
ATOM 1621 O O . SER A 1 211 ? -0.841 -6.297 18.804 1.00 96.69 211 SER A O 1
ATOM 1623 N N . LYS A 1 212 ? -0.921 -4.486 17.480 1.00 97.06 212 LYS A N 1
ATOM 1624 C CA . LYS A 1 212 ? -2.367 -4.540 17.216 1.00 97.06 212 LYS A CA 1
ATOM 1625 C C . LYS A 1 212 ? -2.718 -5.645 16.214 1.00 97.06 212 LYS A C 1
ATOM 1627 O O . LYS A 1 212 ? -1.887 -6.116 15.437 1.00 97.06 212 LYS A O 1
ATOM 1632 N N . ALA A 1 213 ? -3.992 -6.037 16.194 1.00 97.81 213 ALA A N 1
ATOM 1633 C CA . ALA A 1 213 ? -4.504 -6.964 15.188 1.00 97.81 213 ALA A CA 1
ATOM 1634 C C . ALA A 1 213 ? -4.537 -6.321 13.787 1.00 97.81 213 ALA A C 1
ATOM 1636 O O . ALA A 1 213 ? -4.172 -6.980 12.812 1.00 97.81 213 ALA A O 1
ATOM 1637 N N . PHE A 1 214 ? -4.920 -5.045 13.709 1.00 98.75 214 PHE A N 1
ATOM 1638 C CA . PHE A 1 214 ? -5.102 -4.252 12.492 1.00 98.75 214 PHE A CA 1
ATOM 1639 C C . PHE A 1 214 ? -4.536 -2.834 12.684 1.00 98.75 214 PHE A C 1
ATOM 1641 O O . PHE A 1 214 ? -4.312 -2.393 13.816 1.00 98.75 214 PHE A O 1
ATOM 1648 N N . LEU A 1 215 ? -4.302 -2.102 11.590 1.00 98.31 215 LEU A N 1
ATOM 1649 C CA . LEU A 1 215 ? -3.591 -0.814 11.610 1.00 98.31 215 LEU A CA 1
ATOM 1650 C C . LEU A 1 215 ? -4.291 0.237 12.486 1.00 98.31 215 LEU A C 1
ATOM 1652 O O . LEU A 1 215 ? -3.622 0.995 13.186 1.00 98.31 215 LEU A O 1
ATOM 1656 N N . ALA A 1 216 ? -5.626 0.242 12.520 1.00 96.75 216 ALA A N 1
ATOM 1657 C CA . ALA A 1 216 ? -6.422 1.165 13.335 1.00 96.75 216 ALA A CA 1
ATOM 1658 C C . ALA A 1 216 ? -7.050 0.530 14.598 1.00 96.75 216 ALA A C 1
ATOM 1660 O O . ALA A 1 216 ? -7.900 1.155 15.231 1.00 96.75 216 ALA A O 1
ATOM 1661 N N . GLY A 1 217 ? -6.655 -0.694 14.993 1.00 94.50 217 GLY A N 1
ATOM 1662 C CA . GLY A 1 217 ? -7.114 -1.304 16.250 1.00 94.50 217 GLY A CA 1
ATOM 1663 C C . GLY A 1 217 ? -7.392 -2.819 16.196 1.00 94.50 217 GLY A C 1
ATOM 1664 O O . GLY A 1 217 ? -6.590 -3.572 15.641 1.00 94.50 217 GLY A O 1
ATOM 1665 N N . PRO A 1 218 ? -8.481 -3.304 16.832 1.00 96.62 218 PRO A N 1
ATOM 1666 C CA . PRO A 1 218 ? -8.782 -4.735 16.950 1.00 96.62 218 PRO A CA 1
ATOM 1667 C C . PRO A 1 218 ? -9.564 -5.329 15.764 1.00 96.62 218 PRO A C 1
ATOM 1669 O O . PRO A 1 218 ? -9.676 -6.548 15.674 1.00 96.62 218 PRO A O 1
ATOM 1672 N N . HIS A 1 219 ? -10.088 -4.502 14.854 1.00 97.75 219 HIS A N 1
ATOM 1673 C CA . HIS A 1 219 ? -10.883 -4.920 13.691 1.00 97.75 219 HIS A CA 1
ATOM 1674 C C . HIS A 1 219 ? -10.334 -4.304 12.398 1.00 97.75 219 HIS A C 1
ATOM 1676 O O . HIS A 1 219 ? -9.692 -3.254 12.449 1.00 97.75 219 HIS A O 1
ATOM 1682 N N . ILE A 1 220 ? -10.625 -4.933 11.254 1.00 98.62 220 ILE A N 1
ATOM 1683 C CA . ILE A 1 220 ? -10.283 -4.400 9.930 1.00 98.62 220 ILE A CA 1
ATOM 1684 C C . ILE A 1 220 ? -10.955 -3.041 9.691 1.00 98.62 220 ILE A C 1
ATOM 1686 O O . ILE A 1 220 ? -12.118 -2.839 10.046 1.00 98.62 220 ILE A O 1
ATOM 1690 N N . SER A 1 221 ? -10.221 -2.125 9.062 1.00 98.69 221 SER A N 1
ATOM 1691 C CA . SER A 1 221 ? -10.670 -0.770 8.742 1.00 98.69 221 SER A CA 1
ATOM 1692 C C . SER A 1 221 ? -10.356 -0.384 7.289 1.00 98.69 221 SER A C 1
ATOM 1694 O O . SER A 1 221 ? -9.675 -1.113 6.562 1.00 98.69 221 SER A O 1
ATOM 1696 N N . LEU A 1 222 ? -10.796 0.805 6.855 1.00 98.56 222 LEU A N 1
ATOM 1697 C CA . LEU A 1 222 ? -10.370 1.374 5.569 1.00 98.56 222 LEU A CA 1
ATOM 1698 C C . LEU A 1 222 ? -8.844 1.567 5.470 1.00 98.56 222 LEU A C 1
ATOM 1700 O O . LEU A 1 222 ? -8.315 1.537 4.359 1.00 98.56 222 LEU A O 1
ATOM 1704 N N . ALA A 1 223 ? -8.131 1.728 6.593 1.00 98.56 223 ALA A N 1
ATOM 1705 C CA . ALA A 1 223 ? -6.672 1.810 6.591 1.00 98.56 223 ALA A CA 1
ATOM 1706 C C . ALA A 1 223 ? -6.042 0.496 6.107 1.00 98.56 223 ALA A C 1
ATOM 1708 O O . ALA A 1 223 ? -5.207 0.501 5.205 1.00 98.56 223 ALA A O 1
ATOM 1709 N N . ASP A 1 224 ? -6.502 -0.636 6.644 1.00 98.81 224 ASP A N 1
ATOM 1710 C CA . ASP A 1 224 ? -6.008 -1.969 6.292 1.00 98.81 224 ASP A CA 1
ATOM 1711 C C . ASP A 1 224 ? -6.285 -2.328 4.824 1.00 98.81 224 ASP A C 1
ATOM 1713 O O . ASP A 1 224 ? -5.420 -2.883 4.147 1.00 98.81 224 ASP A O 1
ATOM 1717 N N . LEU A 1 225 ? -7.468 -1.963 4.315 1.00 98.69 225 LEU A N 1
ATOM 1718 C CA . LEU A 1 225 ? -7.870 -2.192 2.923 1.00 98.69 225 LEU A CA 1
ATOM 1719 C C . LEU A 1 225 ? -6.995 -1.415 1.923 1.00 98.69 225 LEU A C 1
ATOM 1721 O O . LEU A 1 225 ? -6.594 -1.957 0.889 1.00 98.69 225 LEU A O 1
ATOM 1725 N N . VAL A 1 226 ? -6.673 -0.155 2.230 1.00 98.38 226 VAL A N 1
ATOM 1726 C CA . VAL A 1 226 ? -5.761 0.661 1.411 1.00 98.38 226 VAL A CA 1
ATOM 1727 C C . VAL A 1 226 ? -4.322 0.149 1.529 1.00 98.38 226 VAL A C 1
ATOM 1729 O O . VAL A 1 226 ? -3.646 0.005 0.515 1.00 98.38 226 VAL A O 1
ATOM 1732 N N . ALA A 1 227 ? -3.868 -0.208 2.734 1.00 98.69 227 ALA A N 1
ATOM 1733 C CA . ALA A 1 227 ? -2.536 -0.771 2.945 1.00 98.69 227 ALA A CA 1
ATOM 1734 C C . ALA A 1 227 ? -2.309 -2.069 2.161 1.00 98.69 227 ALA A C 1
ATOM 1736 O O . ALA A 1 227 ? -1.304 -2.194 1.463 1.00 98.69 227 ALA A O 1
ATOM 1737 N N . ILE A 1 228 ? -3.228 -3.039 2.240 1.00 98.75 228 ILE A N 1
ATOM 1738 C CA . ILE A 1 228 ? -3.001 -4.344 1.611 1.00 98.75 228 ILE A CA 1
ATOM 1739 C C . ILE A 1 228 ? -3.018 -4.250 0.081 1.00 98.75 228 ILE A C 1
ATOM 1741 O O . ILE A 1 228 ? -2.153 -4.827 -0.573 1.00 98.75 228 ILE A O 1
ATOM 1745 N N . THR A 1 229 ? -3.929 -3.461 -0.497 1.00 98.00 229 THR A N 1
ATOM 1746 C CA . THR A 1 229 ? -4.007 -3.267 -1.957 1.00 98.00 229 THR A CA 1
ATOM 1747 C C . THR A 1 229 ? -2.783 -2.529 -2.515 1.00 98.00 229 THR A C 1
ATOM 1749 O O . THR A 1 229 ? -2.332 -2.825 -3.625 1.00 98.00 229 THR A O 1
ATOM 1752 N N . GLU A 1 230 ? -2.168 -1.637 -1.733 1.00 98.31 230 GLU A N 1
ATOM 1753 C CA . GLU A 1 230 ? -0.878 -1.022 -2.067 1.00 98.31 230 GLU A CA 1
ATOM 1754 C C . GLU A 1 230 ? 0.277 -2.024 -1.965 1.00 98.31 230 GLU A C 1
ATOM 1756 O O . GLU A 1 230 ? 1.026 -2.177 -2.928 1.00 98.31 230 GLU A O 1
ATOM 1761 N N . LEU A 1 231 ? 0.380 -2.783 -0.870 1.00 98.62 231 LEU A N 1
ATOM 1762 C CA . LEU A 1 231 ? 1.419 -3.806 -0.681 1.00 98.62 231 LEU A CA 1
ATOM 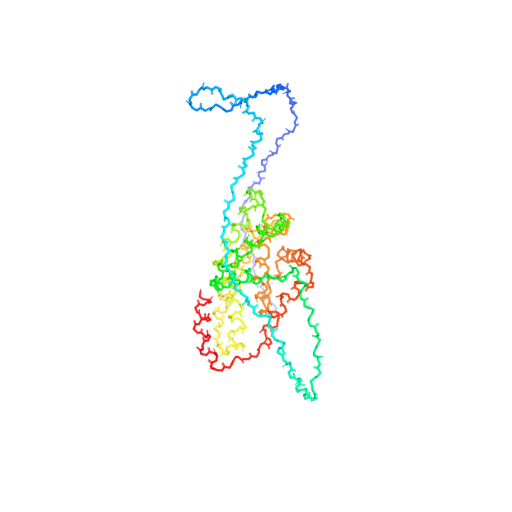1763 C C . LEU A 1 231 ? 1.373 -4.928 -1.728 1.00 98.62 231 LEU A C 1
ATOM 1765 O O . LEU A 1 231 ? 2.416 -5.483 -2.078 1.00 98.62 231 LEU A O 1
ATOM 1769 N N . MET A 1 232 ? 0.201 -5.239 -2.284 1.00 98.44 232 MET A N 1
ATOM 1770 C CA . MET A 1 232 ? 0.086 -6.237 -3.351 1.00 98.44 232 MET A CA 1
ATOM 1771 C C . MET A 1 232 ? 0.722 -5.789 -4.684 1.00 98.44 232 MET A C 1
ATOM 1773 O O . MET A 1 232 ? 1.007 -6.643 -5.525 1.00 98.44 232 MET A O 1
ATOM 1777 N N . HIS A 1 233 ? 1.056 -4.501 -4.864 1.00 97.62 233 HIS A N 1
ATOM 1778 C CA . HIS A 1 233 ? 1.838 -4.029 -6.018 1.00 97.62 233 HIS A CA 1
ATOM 1779 C C . HIS A 1 233 ? 3.276 -4.605 -6.020 1.00 97.62 233 HIS A C 1
ATOM 1781 O O . HIS A 1 233 ? 3.628 -5.306 -6.974 1.00 97.62 233 HIS A O 1
ATOM 1787 N N . PRO A 1 234 ? 4.116 -4.405 -4.979 1.00 98.25 234 PRO A N 1
ATOM 1788 C CA . PRO A 1 234 ? 5.424 -5.052 -4.904 1.00 98.25 234 PRO A CA 1
ATOM 1789 C C . PRO A 1 234 ? 5.355 -6.583 -4.762 1.00 98.25 234 PRO A C 1
ATOM 1791 O O . PRO A 1 234 ? 6.294 -7.249 -5.194 1.00 98.25 234 PRO A O 1
ATOM 1794 N N . VAL A 1 235 ? 4.265 -7.172 -4.248 1.00 98.31 235 VAL A N 1
ATOM 1795 C CA . VAL A 1 235 ? 4.068 -8.642 -4.293 1.00 98.31 235 VAL A CA 1
ATOM 1796 C C . VAL A 1 235 ? 3.930 -9.136 -5.735 1.00 98.31 235 VAL A C 1
ATOM 1798 O O . VAL A 1 235 ? 4.650 -10.055 -6.124 1.00 98.31 235 VAL A O 1
ATOM 1801 N N . GLY A 1 236 ? 3.093 -8.495 -6.561 1.00 96.81 236 GLY A N 1
ATOM 1802 C CA . GLY A 1 236 ? 3.007 -8.782 -8.001 1.00 96.81 236 GLY A CA 1
ATOM 1803 C C . GLY A 1 236 ? 4.348 -8.594 -8.722 1.00 96.81 236 GLY A C 1
ATOM 1804 O O . GLY A 1 236 ? 4.738 -9.395 -9.572 1.00 96.81 236 GLY A O 1
ATOM 1805 N N . ALA A 1 237 ? 5.137 -7.607 -8.288 1.00 97.00 237 ALA A N 1
ATOM 1806 C CA . ALA A 1 237 ? 6.509 -7.395 -8.750 1.00 97.00 237 ALA A CA 1
ATOM 1807 C C . ALA A 1 237 ? 7.521 -8.468 -8.280 1.00 97.00 237 ALA A C 1
ATOM 1809 O O . ALA A 1 237 ? 8.676 -8.475 -8.712 1.00 97.00 237 ALA A O 1
ATOM 1810 N N . GLY A 1 238 ? 7.128 -9.388 -7.393 1.00 96.62 238 GLY A N 1
ATOM 1811 C CA . GLY A 1 238 ? 8.007 -10.401 -6.810 1.00 96.62 238 GLY A CA 1
ATOM 1812 C C . GLY A 1 238 ? 9.013 -9.850 -5.801 1.00 96.62 238 GLY A C 1
ATOM 1813 O O . GLY A 1 238 ? 10.161 -10.293 -5.784 1.00 96.62 238 GLY A O 1
ATOM 1814 N N . CYS A 1 239 ? 8.646 -8.838 -5.018 1.00 97.38 239 CYS A N 1
ATOM 1815 C CA . CYS A 1 239 ? 9.382 -8.444 -3.818 1.00 97.38 239 CYS A CA 1
ATOM 1816 C C . CYS A 1 239 ? 8.932 -9.281 -2.614 1.00 97.38 239 CYS A C 1
ATOM 1818 O O . CYS A 1 239 ? 7.755 -9.611 -2.478 1.00 97.38 239 CYS A O 1
ATOM 1820 N N . GLN A 1 240 ? 9.870 -9.571 -1.715 1.00 96.25 240 GLN A N 1
ATOM 1821 C CA . GLN A 1 240 ? 9.669 -10.385 -0.514 1.00 96.25 240 GLN A CA 1
ATOM 1822 C C . GLN A 1 240 ? 9.020 -9.560 0.620 1.00 96.25 240 GLN A C 1
ATOM 1824 O O . GLN A 1 240 ? 9.552 -9.447 1.716 1.00 96.25 240 GLN A O 1
ATOM 1829 N N . VAL A 1 241 ? 7.868 -8.937 0.340 1.00 98.00 241 VAL A N 1
ATOM 1830 C CA . VAL A 1 241 ? 7.214 -7.904 1.182 1.00 98.00 241 VAL A CA 1
ATOM 1831 C C . VAL A 1 241 ? 6.900 -8.369 2.615 1.00 98.00 241 VAL A C 1
ATOM 1833 O O . VAL A 1 241 ? 6.838 -7.550 3.528 1.00 98.00 241 VAL A O 1
ATOM 1836 N N . PHE A 1 242 ? 6.701 -9.674 2.812 1.00 98.12 242 PHE A N 1
ATOM 1837 C CA . PHE A 1 242 ? 6.291 -10.272 4.089 1.00 98.12 242 PHE A CA 1
ATOM 1838 C C . PHE A 1 242 ? 7.325 -11.246 4.681 1.00 98.12 242 PHE A C 1
ATOM 1840 O O . PHE A 1 242 ? 7.147 -11.721 5.802 1.00 98.12 242 PHE A O 1
ATOM 1847 N N . GLU A 1 243 ? 8.403 -11.556 3.959 1.00 96.62 243 GLU A N 1
ATOM 1848 C CA . GLU A 1 243 ? 9.463 -12.433 4.468 1.00 96.62 243 GLU A CA 1
ATOM 1849 C C . GLU A 1 243 ? 10.350 -11.638 5.435 1.00 96.62 243 GLU A C 1
ATOM 1851 O O . GLU A 1 243 ? 10.542 -10.435 5.273 1.00 96.62 243 GLU A O 1
ATOM 1856 N N . GLY A 1 244 ? 10.808 -12.270 6.519 1.00 97.12 244 GLY A N 1
ATOM 1857 C CA . GLY A 1 244 ? 11.487 -11.572 7.622 1.00 97.12 244 GLY A CA 1
ATOM 1858 C C . GLY A 1 244 ? 10.604 -10.611 8.441 1.00 97.12 244 GLY A C 1
ATOM 1859 O O . GLY A 1 244 ? 11.050 -10.132 9.480 1.00 97.12 244 GLY A O 1
ATOM 1860 N N . ARG A 1 245 ? 9.348 -10.361 8.033 1.00 98.06 245 ARG A N 1
ATOM 1861 C CA . ARG A 1 245 ? 8.419 -9.383 8.635 1.00 98.06 245 ARG A CA 1
ATOM 1862 C C . ARG A 1 245 ? 7.185 -10.078 9.242 1.00 98.06 245 ARG A C 1
ATOM 1864 O O . ARG A 1 245 ? 6.076 -9.958 8.714 1.00 98.06 245 ARG A O 1
ATOM 1871 N N . PRO A 1 246 ? 7.341 -10.859 10.334 1.00 98.25 246 PRO A N 1
ATOM 1872 C CA . PRO A 1 246 ? 6.305 -11.772 10.819 1.00 98.25 246 PRO A CA 1
ATOM 1873 C C . PRO A 1 246 ? 5.034 -11.071 11.318 1.00 98.25 246 PRO A C 1
ATOM 1875 O O . PRO A 1 246 ? 3.952 -11.649 11.191 1.00 98.25 246 PRO A O 1
ATOM 1878 N N . LYS A 1 247 ? 5.112 -9.832 11.840 1.00 98.44 247 LYS A N 1
ATOM 1879 C CA . LYS A 1 247 ? 3.899 -9.100 12.246 1.00 98.44 247 LYS A CA 1
ATOM 1880 C C . LYS A 1 247 ? 3.071 -8.720 11.018 1.00 98.44 247 LYS A C 1
ATOM 1882 O O . LYS A 1 247 ? 1.873 -9.005 10.999 1.00 98.44 247 LYS A O 1
ATOM 1887 N N . LEU A 1 248 ? 3.703 -8.148 9.986 1.00 98.62 248 LEU A N 1
ATOM 1888 C CA . LEU A 1 248 ? 3.050 -7.830 8.710 1.00 98.62 248 LEU A CA 1
ATOM 1889 C C . LEU A 1 248 ? 2.532 -9.083 7.988 1.00 98.62 248 LEU A C 1
ATOM 1891 O O . LEU A 1 248 ? 1.419 -9.056 7.466 1.00 98.62 248 LEU A O 1
ATOM 1895 N N . ALA A 1 249 ? 3.269 -10.198 8.007 1.00 98.62 249 ALA A N 1
ATOM 1896 C CA . ALA A 1 249 ? 2.799 -11.469 7.450 1.00 98.62 249 ALA A CA 1
ATOM 1897 C C . ALA A 1 249 ? 1.514 -11.961 8.145 1.00 98.62 249 ALA A C 1
ATOM 1899 O O . ALA A 1 249 ? 0.521 -12.270 7.484 1.00 98.62 249 ALA A O 1
ATOM 1900 N N . ALA A 1 250 ? 1.493 -11.967 9.483 1.00 98.62 250 ALA A N 1
ATOM 1901 C CA . ALA A 1 250 ? 0.317 -12.358 10.259 1.00 98.62 250 ALA A CA 1
ATOM 1902 C C . ALA A 1 250 ? -0.850 -11.358 10.122 1.00 98.62 250 ALA A C 1
ATOM 1904 O O . ALA A 1 250 ? -2.012 -11.761 10.155 1.00 98.62 250 ALA A O 1
ATOM 1905 N N . TRP A 1 251 ? -0.563 -10.062 9.961 1.00 98.81 251 TRP A N 1
ATOM 1906 C CA . TRP A 1 251 ? -1.567 -9.034 9.667 1.00 98.81 251 TRP A CA 1
ATOM 1907 C C . TRP A 1 251 ? -2.201 -9.235 8.289 1.00 98.81 251 TRP A C 1
ATOM 1909 O O . TRP A 1 251 ? -3.429 -9.250 8.211 1.00 98.81 251 TRP A O 1
ATOM 1919 N N . ARG A 1 252 ? -1.408 -9.502 7.237 1.00 98.69 252 ARG A N 1
ATOM 1920 C CA . ARG A 1 252 ? -1.941 -9.847 5.908 1.00 98.69 252 ARG A CA 1
ATOM 1921 C C . ARG A 1 252 ? -2.941 -10.995 6.013 1.00 98.69 252 ARG A C 1
ATOM 1923 O O . ARG A 1 252 ? -4.045 -10.857 5.506 1.00 98.69 252 ARG A O 1
ATOM 1930 N N . GLN A 1 253 ? -2.587 -12.087 6.695 1.00 98.62 253 GLN A N 1
ATOM 1931 C CA . GLN A 1 253 ? -3.477 -13.247 6.835 1.00 98.62 253 GLN A CA 1
ATOM 1932 C C . GLN A 1 253 ? -4.811 -12.875 7.509 1.00 98.62 253 GLN A C 1
ATOM 1934 O O . GLN A 1 253 ? -5.873 -13.279 7.044 1.00 98.62 253 GLN A O 1
ATOM 1939 N N . ARG A 1 254 ? -4.789 -12.027 8.549 1.00 98.75 254 ARG A N 1
ATOM 1940 C CA . ARG A 1 254 ? -6.021 -11.516 9.181 1.00 98.75 254 ARG A CA 1
ATOM 1941 C C . ARG A 1 254 ? -6.853 -10.631 8.247 1.00 98.75 254 ARG A C 1
ATOM 1943 O O . ARG A 1 254 ? -8.076 -10.690 8.306 1.00 98.75 254 ARG A O 1
ATOM 1950 N N . VAL A 1 255 ? -6.216 -9.823 7.399 1.00 98.81 255 VAL A N 1
ATOM 1951 C CA . VAL A 1 255 ? -6.892 -8.965 6.410 1.00 98.81 255 VAL A CA 1
ATOM 1952 C C . VAL A 1 255 ? -7.482 -9.785 5.257 1.00 98.81 255 VAL A C 1
ATOM 1954 O O . VAL A 1 255 ? -8.620 -9.549 4.867 1.00 98.81 255 VAL A O 1
ATOM 1957 N N . GLU A 1 256 ? -6.752 -10.779 4.757 1.00 98.50 256 GLU A N 1
ATOM 1958 C CA . GLU A 1 256 ? -7.166 -11.696 3.686 1.00 98.50 256 GLU A CA 1
ATOM 1959 C C . GLU A 1 256 ? -8.384 -12.535 4.120 1.00 98.50 256 GLU A C 1
ATOM 1961 O O . GLU A 1 256 ? -9.390 -12.570 3.410 1.00 98.50 256 GLU A O 1
ATOM 1966 N N . VAL A 1 257 ? -8.375 -13.064 5.352 1.00 98.44 257 VAL A N 1
ATOM 1967 C CA . VAL A 1 257 ? -9.538 -13.731 5.973 1.00 98.44 257 VAL A CA 1
ATOM 1968 C C . VAL A 1 257 ? -10.715 -12.770 6.203 1.00 98.44 257 VAL A C 1
ATOM 1970 O O . VAL A 1 257 ? -11.861 -13.147 5.972 1.00 98.44 257 VAL A O 1
ATOM 1973 N N . ALA A 1 258 ? -10.468 -11.527 6.635 1.00 98.25 258 ALA A N 1
ATOM 1974 C CA . ALA A 1 258 ? -11.532 -10.554 6.914 1.00 98.25 258 ALA A CA 1
ATOM 1975 C C . ALA A 1 258 ? -12.174 -9.937 5.651 1.00 98.25 258 ALA A C 1
ATOM 1977 O O . ALA A 1 258 ? -13.315 -9.479 5.713 1.00 98.25 258 ALA A O 1
ATOM 1978 N N . ILE A 1 259 ? -11.468 -9.933 4.515 1.00 98.00 259 ILE A N 1
ATOM 1979 C CA . ILE A 1 259 ? -12.008 -9.589 3.186 1.00 98.00 259 ILE A CA 1
ATOM 1980 C C . ILE A 1 259 ? -12.707 -10.802 2.546 1.00 98.00 259 ILE A C 1
ATOM 1982 O O . ILE A 1 259 ? -13.696 -10.638 1.831 1.00 98.00 259 ILE A O 1
ATOM 1986 N N . GLY A 1 260 ? -12.209 -12.009 2.825 1.00 98.19 260 GLY A N 1
ATOM 1987 C CA . GLY A 1 260 ? -12.636 -13.263 2.215 1.00 98.19 260 GLY A CA 1
ATOM 1988 C C . GLY A 1 260 ? -11.730 -13.644 1.044 1.00 98.19 260 GLY A C 1
ATOM 1989 O O . GLY A 1 260 ? -11.631 -12.914 0.057 1.00 98.19 260 GLY A O 1
ATOM 1990 N N . GLU A 1 261 ? -11.101 -14.816 1.143 1.00 96.31 261 GLU A N 1
ATOM 1991 C CA . GLU A 1 261 ? -10.028 -15.293 0.252 1.00 96.31 261 GLU A CA 1
ATOM 1992 C C . GLU A 1 261 ? -10.379 -15.204 -1.242 1.00 96.31 261 GLU A C 1
ATOM 1994 O O . GLU A 1 261 ? -9.580 -14.708 -2.032 1.00 96.31 261 GLU A O 1
ATOM 1999 N N . VAL A 1 262 ? -11.595 -15.604 -1.632 1.00 97.75 262 VAL A N 1
ATOM 2000 C CA . VAL A 1 262 ? -12.054 -15.569 -3.035 1.00 97.75 262 VAL A CA 1
ATOM 2001 C C . VAL A 1 262 ? -12.082 -14.140 -3.587 1.00 97.75 262 VAL A C 1
ATOM 2003 O O . VAL A 1 262 ? -11.576 -13.894 -4.680 1.00 97.75 262 VAL A O 1
ATOM 2006 N N . LEU A 1 263 ? -12.620 -13.184 -2.822 1.00 97.81 263 LEU A N 1
ATOM 2007 C CA . LEU A 1 263 ? -12.673 -11.774 -3.221 1.00 97.81 263 LEU A CA 1
ATOM 2008 C C . LEU A 1 263 ? -11.276 -11.141 -3.205 1.00 97.81 263 LEU A C 1
ATOM 2010 O O . LEU A 1 263 ? -10.955 -10.322 -4.065 1.00 97.81 263 LEU A O 1
ATOM 2014 N N . PHE A 1 264 ? -10.430 -11.538 -2.252 1.00 98.19 264 PHE A N 1
ATOM 2015 C CA . PHE A 1 264 ? -9.037 -11.107 -2.203 1.00 98.19 264 PHE A CA 1
ATOM 2016 C C . PHE A 1 264 ? -8.243 -11.611 -3.419 1.00 98.19 264 PHE A C 1
ATOM 2018 O O . PHE A 1 264 ? -7.461 -10.851 -3.990 1.00 98.19 264 PHE A O 1
ATOM 2025 N N . GLN A 1 265 ? -8.467 -12.853 -3.854 1.00 97.00 265 GLN A N 1
ATOM 2026 C CA . GLN A 1 265 ? -7.842 -13.419 -5.047 1.00 97.00 265 GLN A CA 1
ATOM 2027 C C . GLN A 1 265 ? -8.362 -12.758 -6.333 1.00 97.00 265 GLN A C 1
ATOM 2029 O O . GLN A 1 265 ? -7.550 -12.357 -7.165 1.00 97.00 265 GLN A O 1
ATOM 2034 N N . GLU A 1 266 ? -9.682 -12.585 -6.477 1.00 97.56 266 GLU A N 1
ATOM 2035 C CA . GLU A 1 266 ? -10.312 -11.910 -7.624 1.00 97.56 266 GLU A CA 1
ATOM 2036 C C . GLU A 1 266 ? -9.775 -10.477 -7.790 1.00 97.56 266 GLU A C 1
ATOM 2038 O O . GLU A 1 266 ? -9.308 -10.098 -8.865 1.00 97.56 266 GLU A O 1
ATOM 2043 N N . ALA A 1 267 ? -9.752 -9.695 -6.704 1.00 96.00 267 ALA A N 1
ATOM 2044 C CA . ALA A 1 267 ? -9.285 -8.310 -6.723 1.00 96.00 267 ALA A CA 1
ATOM 2045 C C . ALA A 1 267 ? -7.797 -8.160 -7.096 1.00 96.00 267 ALA A C 1
ATOM 2047 O O . ALA A 1 267 ? -7.403 -7.118 -7.626 1.00 96.00 267 ALA A O 1
ATOM 2048 N N . HIS A 1 268 ? -6.971 -9.182 -6.837 1.00 97.69 268 HIS A N 1
ATOM 2049 C CA . HIS A 1 268 ? -5.528 -9.148 -7.090 1.00 97.69 268 HIS A CA 1
ATOM 2050 C C . HIS A 1 268 ? -5.068 -9.990 -8.295 1.00 97.69 268 HIS A C 1
ATOM 2052 O O . HIS A 1 268 ? -3.875 -9.984 -8.604 1.00 97.69 268 HIS A O 1
ATOM 2058 N N . GLU A 1 269 ? -5.969 -10.664 -9.020 1.00 96.94 269 GLU A N 1
ATOM 2059 C CA . GLU A 1 269 ? -5.612 -11.577 -10.121 1.00 96.94 269 GLU A CA 1
ATOM 2060 C C . GLU A 1 269 ? -4.714 -10.904 -11.177 1.00 96.94 269 GLU A C 1
ATOM 2062 O O . GLU A 1 269 ? -3.700 -11.462 -11.597 1.00 96.94 269 GLU A O 1
ATOM 2067 N N . VAL A 1 270 ? -5.058 -9.672 -11.570 1.00 95.94 270 VAL A N 1
ATOM 2068 C CA . VAL A 1 270 ? -4.337 -8.911 -12.604 1.00 95.94 270 VAL A CA 1
ATOM 2069 C C . VAL A 1 270 ? -2.947 -8.474 -12.133 1.00 95.94 270 VAL A C 1
ATOM 2071 O O . VAL A 1 270 ? -1.988 -8.572 -12.895 1.00 95.94 270 VAL A O 1
ATOM 2074 N N . ILE A 1 271 ? -2.810 -8.009 -10.885 1.00 95.44 271 ILE A N 1
ATOM 2075 C CA . ILE A 1 271 ? -1.520 -7.523 -10.364 1.00 95.44 271 ILE A CA 1
ATOM 2076 C C . ILE A 1 271 ? -0.558 -8.677 -10.055 1.00 95.44 271 ILE A C 1
ATOM 2078 O O . ILE A 1 271 ? 0.645 -8.543 -10.267 1.00 95.44 271 ILE A O 1
ATOM 2082 N N . LEU A 1 272 ? -1.069 -9.841 -9.643 1.00 96.00 272 LEU A N 1
ATOM 2083 C CA . LEU A 1 272 ? -0.254 -11.043 -9.442 1.00 96.00 272 LEU A CA 1
ATOM 2084 C C . LEU A 1 272 ? 0.332 -11.593 -10.756 1.00 96.00 272 LEU A C 1
ATOM 2086 O O . LEU A 1 272 ? 1.420 -12.162 -10.737 1.00 96.00 272 LEU A O 1
ATOM 2090 N N . LYS A 1 273 ? -0.338 -11.351 -11.891 1.00 95.44 273 LYS A N 1
ATOM 2091 C CA . LYS A 1 273 ? 0.113 -11.705 -13.251 1.00 95.44 273 LYS A CA 1
ATOM 2092 C C . LYS A 1 273 ? 0.951 -10.612 -13.933 1.00 95.44 273 LYS A C 1
ATOM 2094 O O . LYS A 1 273 ? 1.261 -10.717 -15.117 1.00 95.44 273 LYS A O 1
ATOM 2099 N N . ALA A 1 274 ? 1.347 -9.551 -13.221 1.00 92.44 274 ALA A N 1
ATOM 2100 C CA . ALA A 1 274 ? 2.026 -8.396 -13.824 1.00 92.44 274 ALA A CA 1
ATOM 2101 C C . ALA A 1 274 ? 3.345 -8.747 -14.543 1.00 92.44 274 ALA A C 1
ATOM 2103 O O . ALA A 1 274 ? 3.692 -8.094 -15.527 1.00 92.44 274 ALA A O 1
ATOM 2104 N N . LYS A 1 275 ? 4.056 -9.791 -14.096 1.00 90.88 275 LYS A N 1
ATOM 2105 C CA . LYS A 1 275 ? 5.288 -10.300 -14.732 1.00 90.88 275 LYS A CA 1
ATOM 2106 C C . LYS A 1 275 ? 5.054 -10.968 -16.089 1.00 90.88 275 LYS A C 1
ATOM 2108 O O . LYS A 1 275 ? 5.968 -10.994 -16.903 1.00 90.88 275 LYS A O 1
ATOM 2113 N N . ASP A 1 276 ? 3.846 -11.473 -16.324 1.00 93.12 276 ASP A N 1
ATOM 2114 C CA . ASP A 1 276 ? 3.458 -12.199 -17.539 1.00 93.12 276 ASP A CA 1
ATOM 2115 C C . ASP A 1 276 ? 2.900 -11.244 -18.619 1.00 93.12 276 ASP A C 1
ATOM 2117 O O . ASP A 1 276 ? 2.516 -11.661 -19.720 1.00 93.12 276 ASP A O 1
ATOM 2121 N N . SER A 1 277 ? 2.852 -9.941 -18.304 1.00 89.75 277 SER A N 1
ATOM 2122 C CA . SER A 1 277 ? 2.410 -8.871 -19.201 1.00 89.75 277 SER A CA 1
ATOM 2123 C C . SER A 1 277 ? 3.204 -8.879 -20.501 1.00 89.75 277 SER A C 1
ATOM 2125 O O . SER A 1 277 ? 4.429 -8.792 -20.496 1.00 89.75 277 SER A O 1
ATOM 2127 N N . GLN A 1 278 ? 2.502 -8.905 -21.630 1.00 91.56 278 GLN A N 1
ATOM 2128 C CA . GLN A 1 278 ? 3.142 -8.749 -22.934 1.00 91.56 278 GLN A CA 1
ATOM 2129 C C . GLN A 1 278 ? 3.602 -7.292 -23.138 1.00 91.56 278 GLN A C 1
ATOM 2131 O O . GLN A 1 278 ? 2.914 -6.383 -22.661 1.00 91.56 278 GLN A O 1
ATOM 2136 N N . PRO A 1 279 ? 4.722 -7.045 -23.846 1.00 92.81 279 PRO A N 1
ATOM 2137 C CA . PRO A 1 279 ? 5.180 -5.693 -24.149 1.00 92.81 279 PRO A CA 1
ATOM 2138 C C . PRO A 1 279 ? 4.107 -4.856 -24.856 1.00 92.81 279 PRO A C 1
ATOM 2140 O O . PRO A 1 279 ? 3.421 -5.326 -25.765 1.00 92.81 279 PRO A O 1
ATOM 2143 N N . VAL A 1 280 ? 3.972 -3.600 -24.437 1.00 94.19 280 VAL A N 1
ATOM 2144 C CA . VAL A 1 280 ? 3.006 -2.645 -24.987 1.00 94.19 280 VAL A CA 1
ATOM 2145 C C . VAL A 1 280 ? 3.374 -2.254 -26.423 1.00 94.19 280 VAL A C 1
ATOM 2147 O O . VAL A 1 280 ? 4.553 -2.164 -26.772 1.00 94.19 280 VAL A O 1
ATOM 2150 N N . ASP A 1 281 ? 2.377 -1.975 -27.269 1.00 94.69 281 ASP A N 1
ATOM 2151 C CA . ASP A 1 281 ? 2.652 -1.565 -28.647 1.00 94.69 281 ASP A CA 1
ATOM 2152 C C . ASP A 1 281 ? 3.432 -0.228 -28.701 1.00 94.69 281 ASP A C 1
ATOM 2154 O O . ASP A 1 281 ? 3.207 0.654 -27.862 1.00 94.69 281 ASP A O 1
ATOM 2158 N N . PRO A 1 282 ? 4.327 -0.014 -29.690 1.00 92.94 282 PRO A N 1
ATOM 2159 C CA . PRO A 1 282 ? 5.172 1.183 -29.735 1.00 92.94 282 PRO A CA 1
ATOM 2160 C C . PRO A 1 282 ? 4.410 2.517 -29.805 1.00 92.94 282 PRO A C 1
ATOM 2162 O O . PRO A 1 282 ? 4.911 3.541 -29.337 1.00 92.94 282 PRO A O 1
ATOM 2165 N N . THR A 1 283 ? 3.194 2.529 -30.361 1.00 93.81 283 THR A N 1
ATOM 2166 C CA . THR A 1 283 ? 2.386 3.751 -30.509 1.00 93.81 283 THR A CA 1
ATOM 2167 C C . THR A 1 283 ? 1.700 4.125 -29.196 1.00 93.81 283 THR A C 1
ATOM 2169 O O . THR A 1 283 ? 1.573 5.310 -28.871 1.00 93.81 283 THR A O 1
ATOM 2172 N N . LEU A 1 284 ? 1.271 3.136 -28.411 1.00 92.75 284 LEU A N 1
ATOM 2173 C CA . LEU A 1 284 ? 0.776 3.333 -27.055 1.00 92.75 284 LEU A CA 1
ATOM 2174 C C . LEU A 1 284 ? 1.926 3.608 -26.075 1.00 92.75 284 LEU A C 1
ATOM 2176 O O . LEU A 1 284 ? 1.776 4.496 -25.234 1.00 92.75 284 LEU A O 1
ATOM 2180 N N . LYS A 1 285 ? 3.096 2.968 -26.242 1.00 93.38 285 LYS A N 1
ATOM 2181 C CA . LYS A 1 285 ? 4.323 3.243 -25.468 1.00 93.38 285 LYS A CA 1
ATOM 2182 C C . LYS A 1 285 ? 4.633 4.740 -25.428 1.00 93.38 285 LYS A C 1
ATOM 2184 O O . LYS A 1 285 ? 4.695 5.321 -24.347 1.00 93.38 285 LYS A O 1
ATOM 2189 N N . GLN A 1 286 ? 4.736 5.386 -26.595 1.00 92.56 286 GLN A N 1
ATOM 2190 C CA . GLN A 1 286 ? 5.008 6.828 -26.701 1.00 92.56 286 GLN A CA 1
ATOM 2191 C C . GLN A 1 286 ? 3.944 7.702 -26.008 1.00 92.56 286 GLN A C 1
ATOM 2193 O O . GLN A 1 286 ? 4.268 8.745 -25.444 1.00 92.56 286 GLN A O 1
ATOM 2198 N N . LYS A 1 287 ? 2.672 7.277 -26.009 1.00 93.56 287 LYS A N 1
ATOM 2199 C CA . LYS A 1 287 ? 1.546 8.013 -25.396 1.00 93.56 287 LYS A CA 1
ATOM 2200 C C . LYS A 1 287 ? 1.432 7.814 -23.880 1.00 93.56 287 LYS A C 1
ATOM 2202 O O . LYS A 1 287 ? 0.814 8.646 -23.207 1.00 93.56 287 LYS A O 1
ATOM 2207 N N . LEU A 1 288 ? 1.971 6.713 -23.353 1.00 92.50 288 LEU A N 1
ATOM 2208 C CA . LEU A 1 288 ? 1.954 6.381 -21.927 1.00 92.50 288 LEU A CA 1
ATOM 2209 C C . LEU A 1 288 ? 3.232 6.809 -21.203 1.00 92.50 288 LEU A C 1
ATOM 2211 O O . LEU A 1 288 ? 3.124 7.316 -20.090 1.00 92.50 288 LEU A O 1
ATOM 2215 N N . LEU A 1 289 ? 4.413 6.659 -21.813 1.00 91.44 289 LEU A N 1
ATOM 2216 C CA . LEU A 1 289 ? 5.703 6.838 -21.135 1.00 91.44 289 LEU A CA 1
ATOM 2217 C C . LEU A 1 289 ? 5.843 8.182 -20.386 1.00 91.44 289 LEU A C 1
ATOM 2219 O O . LEU A 1 289 ? 6.195 8.139 -19.209 1.00 91.44 289 LEU A O 1
ATOM 2223 N N . PRO A 1 290 ? 5.473 9.357 -20.943 1.00 92.75 290 PRO A N 1
ATOM 2224 C CA . PRO A 1 290 ? 5.554 10.619 -20.198 1.00 92.75 290 PRO A CA 1
ATOM 2225 C C . PRO A 1 290 ? 4.656 10.653 -18.951 1.00 92.75 290 PRO A C 1
ATOM 2227 O O . PRO A 1 290 ? 5.014 11.247 -17.939 1.00 92.75 290 PRO A O 1
ATOM 2230 N N . LYS A 1 291 ? 3.494 9.986 -19.004 1.00 91.25 291 LYS A N 1
ATOM 2231 C CA . LYS A 1 291 ? 2.543 9.894 -17.883 1.00 91.25 291 LYS A CA 1
ATOM 2232 C C . LYS A 1 291 ? 3.015 8.901 -16.827 1.00 91.25 291 LYS A C 1
ATOM 2234 O O . LYS A 1 291 ? 2.807 9.143 -15.647 1.00 91.25 291 LYS A O 1
ATOM 2239 N N . VAL A 1 292 ? 3.649 7.807 -17.252 1.00 90.31 292 VAL A N 1
ATOM 2240 C CA . VAL A 1 292 ? 4.288 6.826 -16.365 1.00 90.31 292 VAL A CA 1
ATOM 2241 C C . VAL A 1 292 ? 5.420 7.488 -15.586 1.00 90.31 292 VAL A C 1
ATOM 2243 O O . VAL A 1 292 ? 5.423 7.422 -14.362 1.00 90.31 292 VAL A O 1
ATOM 2246 N N . LEU A 1 293 ? 6.330 8.188 -16.271 1.00 90.00 293 LEU A N 1
ATOM 2247 C CA . LEU A 1 293 ? 7.458 8.872 -15.634 1.00 90.00 293 LEU A CA 1
ATOM 2248 C C . LEU A 1 293 ? 6.987 9.935 -14.628 1.00 90.00 293 LEU A C 1
ATOM 2250 O O . LEU A 1 293 ? 7.461 9.945 -13.498 1.00 90.00 293 LEU A O 1
ATOM 2254 N N . ALA A 1 294 ? 5.987 10.749 -14.982 1.00 89.25 294 ALA A N 1
ATOM 2255 C CA . ALA A 1 294 ? 5.393 11.738 -14.074 1.00 89.25 294 ALA A CA 1
ATOM 2256 C C . ALA A 1 294 ? 4.569 11.135 -12.909 1.00 89.25 294 ALA A C 1
ATOM 2258 O O . ALA A 1 294 ? 4.177 11.862 -12.000 1.00 89.25 294 ALA A O 1
ATOM 2259 N N . MET A 1 295 ? 4.271 9.831 -12.933 1.00 87.06 295 MET A N 1
ATOM 2260 C CA . MET A 1 295 ? 3.502 9.124 -11.897 1.00 87.06 295 MET A CA 1
ATOM 2261 C C . MET A 1 295 ? 4.398 8.395 -10.878 1.00 87.06 295 MET A C 1
ATOM 2263 O O . MET A 1 295 ? 3.933 8.074 -9.785 1.00 87.06 295 MET A O 1
ATOM 2267 N N . ILE A 1 296 ? 5.659 8.113 -11.226 1.00 86.62 296 ILE A N 1
ATOM 2268 C CA . ILE A 1 296 ? 6.611 7.351 -10.390 1.00 86.62 296 ILE A CA 1
ATOM 2269 C C . ILE A 1 296 ? 7.722 8.218 -9.767 1.00 86.62 296 ILE A C 1
ATOM 2271 O O . ILE A 1 296 ? 8.597 7.689 -9.076 1.00 86.62 296 ILE A O 1
ATOM 2275 N N . GLN A 1 297 ? 7.687 9.531 -10.009 1.00 78.06 297 GLN A N 1
ATOM 2276 C CA . GLN A 1 297 ? 8.541 10.541 -9.370 1.00 78.06 297 GLN A CA 1
ATOM 2277 C C . GLN A 1 297 ? 8.132 10.761 -7.904 1.00 78.06 297 GLN A C 1
ATOM 2279 O O . GLN A 1 297 ? 9.032 10.631 -7.042 1.00 78.06 297 GLN A O 1
#

InterPro domains:
  IPR004046 Glutathione S-transferase, C-terminal [PF00043] (192-255)
  IPR010987 Glutathione S-transferase, C-terminal-like [PS50405] (145-283)
  IPR036282 Glutathione S-transferase, C-terminal domain superfamily [SSF47616] (139-256)
  IPR040077 Glutathione S-transferase Theta, C-terminal [cd03183] (148-273)
  IPR051369 Glutathione S-transferase Theta [PTHR43917] (122-293)

pLDDT: mean 72.42, std 28.7, range [26.7, 98.81]